Protein AF-A0A815VSM8-F1 (afdb_monomer_lite)

Sequence (210 aa):
MAEVSQPLGTLPLEFTNNQWNYIRSDSIALLGSHVNVTSMTITEKRKSLDGAQIYVRSPISSDGNESKFVKGILLNESSNTIKIQDESISDKDLFLNNAPTNHILYLEELPKTKFYVNFTYDALHDEILYVSYLRYDLNWITRYELNLYDDTSVLTAIAKIRNDGELAVSIGRAEIIGGDINLKIPISVRQTLSNHAEAPENLKSPRLAL

Foldseek 3Di:
DDKDKDWDDDAFDKDFPQRVVFFPPVFKDKDWPFKDFPDKDKDKDWDDQAQFKKWFQDPPPPDVPDRDTFIWGQHDPVFSKTFTPDVVVDPDTDIDTNGDPVRIGGPDDGTTMMMTMGTDIDDDPPIGMMIMTDGPQKDWDWDWDWDDDPPDIDIDIDIDIGGNGPDDDDDPDDDDPDDDDDPPDPPVVVVVVVVPPPDPDDDDDDDDDD

Secondary structure (DSSP, 8-state):
-EEEEEE--SSSEEEEHHHHHTB-GGG-EEE-SS-EEEEEEEEEE----TT-EEEEE-S--SSTTS--EEEEEEEETTTTEEEE--TTT-SS-EEE-S--GGGEEESSPPPPPEEEEEEEEE--TT---EEEEEESSEEEEEEEEEEE-SS-EEEEEEEEEEE-SSS----S--------------GGGHHHHHSS--------------

pLDDT: mean 78.74, std 17.85, range [29.59, 97.56]

Structure (mmCIF, N/CA/C/O backbone):
data_AF-A0A815VSM8-F1
#
_entry.id   AF-A0A815VSM8-F1
#
loop_
_atom_site.group_PDB
_atom_site.id
_atom_site.type_symbol
_atom_site.label_atom_id
_atom_site.label_alt_id
_atom_site.label_comp_id
_atom_site.label_asym_id
_atom_site.label_entity_id
_atom_site.label_seq_id
_atom_site.pdbx_PDB_ins_code
_atom_site.Cartn_x
_atom_site.Cartn_y
_atom_site.Cartn_z
_atom_site.occupancy
_atom_site.B_iso_or_equiv
_atom_site.auth_seq_id
_atom_site.auth_comp_id
_atom_site.auth_asym_id
_atom_site.auth_atom_id
_atom_site.pdbx_PDB_model_num
ATOM 1 N N . MET A 1 1 ? 7.274 11.787 -11.363 1.00 77.88 1 MET A N 1
ATOM 2 C CA . MET A 1 1 ? 6.923 10.388 -11.058 1.00 77.88 1 MET A CA 1
ATOM 3 C C . MET A 1 1 ? 7.898 9.495 -11.780 1.00 77.88 1 MET A C 1
ATOM 5 O O . MET A 1 1 ? 8.197 9.774 -12.936 1.00 77.88 1 MET A O 1
ATOM 9 N N . ALA A 1 2 ? 8.365 8.456 -11.108 1.00 82.81 2 ALA A N 1
ATOM 10 C CA . ALA A 1 2 ? 9.273 7.467 -11.666 1.00 82.81 2 ALA A CA 1
ATOM 11 C C . ALA A 1 2 ? 8.625 6.086 -11.605 1.00 82.81 2 ALA A C 1
ATOM 13 O O . ALA A 1 2 ? 7.929 5.780 -10.636 1.00 82.81 2 ALA A O 1
ATOM 14 N N . GLU A 1 3 ? 8.872 5.260 -12.615 1.00 86.50 3 GLU A N 1
ATOM 15 C CA . GLU A 1 3 ? 8.550 3.837 -12.559 1.00 86.50 3 GLU A CA 1
ATOM 16 C C . GLU A 1 3 ? 9.619 3.101 -11.755 1.00 86.50 3 GLU A C 1
ATOM 18 O O . GLU A 1 3 ? 10.818 3.289 -11.967 1.00 86.50 3 GLU A O 1
ATOM 23 N N . VAL A 1 4 ? 9.174 2.274 -10.815 1.00 87.38 4 VAL A N 1
ATOM 24 C CA . VAL A 1 4 ? 10.020 1.334 -10.089 1.00 87.38 4 VAL A CA 1
ATOM 25 C C . VAL A 1 4 ? 9.634 -0.058 -10.536 1.00 87.38 4 VAL A C 1
ATOM 27 O O . VAL A 1 4 ? 8.481 -0.439 -10.381 1.00 87.38 4 VAL A O 1
ATOM 30 N N . SER A 1 5 ? 10.609 -0.812 -11.039 1.00 90.38 5 SER A N 1
ATOM 31 C CA . SER A 1 5 ? 10.462 -2.225 -11.374 1.00 90.38 5 SER A CA 1
ATOM 32 C C . SER A 1 5 ? 11.463 -3.042 -10.568 1.00 90.38 5 SER A C 1
ATOM 34 O O . SER A 1 5 ? 12.655 -2.722 -10.529 1.00 90.38 5 SER A O 1
ATOM 36 N N . GLN A 1 6 ? 10.977 -4.074 -9.887 1.00 89.56 6 GLN A N 1
ATOM 37 C CA . GLN A 1 6 ? 11.789 -4.938 -9.033 1.00 89.56 6 GLN A CA 1
ATOM 38 C C . GLN A 1 6 ? 11.327 -6.394 -9.140 1.00 89.56 6 GLN A C 1
ATOM 40 O O . GLN A 1 6 ? 10.151 -6.624 -9.433 1.00 89.56 6 GLN A O 1
ATOM 45 N N . PRO A 1 7 ? 12.215 -7.380 -8.906 1.00 92.50 7 PRO A N 1
ATOM 46 C CA . PRO A 1 7 ? 11.824 -8.785 -8.889 1.00 92.50 7 PRO A CA 1
ATOM 47 C C . PRO A 1 7 ? 10.636 -9.020 -7.953 1.00 92.50 7 PRO A C 1
ATOM 49 O O . PRO A 1 7 ? 10.563 -8.427 -6.872 1.00 92.50 7 PRO A O 1
ATOM 52 N N . LEU A 1 8 ? 9.704 -9.874 -8.372 1.00 94.12 8 LEU A N 1
ATOM 53 C CA . LEU A 1 8 ? 8.541 -10.220 -7.570 1.00 94.12 8 LEU A CA 1
ATOM 54 C C . LEU A 1 8 ? 8.996 -10.917 -6.278 1.00 94.12 8 LEU A C 1
ATOM 56 O O . LEU A 1 8 ? 9.645 -11.961 -6.315 1.00 94.12 8 LEU A O 1
ATOM 60 N N . GLY A 1 9 ? 8.657 -10.323 -5.134 1.00 90.06 9 GLY A N 1
ATOM 61 C CA . GLY A 1 9 ? 8.854 -10.940 -3.823 1.00 90.06 9 GLY A CA 1
ATOM 62 C C . GLY A 1 9 ? 7.750 -11.940 -3.469 1.00 90.06 9 GLY A C 1
ATOM 63 O O . GLY A 1 9 ? 6.863 -12.237 -4.266 1.00 90.06 9 GLY A O 1
ATOM 64 N N . THR A 1 10 ? 7.767 -12.433 -2.232 1.00 93.81 10 THR A N 1
ATOM 65 C CA . THR A 1 10 ? 6.696 -13.295 -1.716 1.00 93.81 10 THR A CA 1
ATOM 66 C C . THR A 1 10 ? 5.365 -12.545 -1.683 1.00 93.81 10 THR A C 1
ATOM 68 O O . THR A 1 10 ? 5.289 -11.434 -1.158 1.00 93.81 10 THR A O 1
ATOM 71 N N . LEU A 1 11 ? 4.312 -13.170 -2.212 1.00 94.19 11 LEU A N 1
ATOM 72 C CA . LEU A 1 11 ? 2.959 -12.628 -2.170 1.00 94.19 11 LEU A CA 1
ATOM 73 C C . LEU A 1 11 ? 2.227 -12.980 -0.861 1.00 94.19 11 LEU A C 1
ATOM 75 O O . LEU A 1 11 ? 2.413 -14.079 -0.334 1.00 94.19 11 LEU A O 1
ATOM 79 N N . PRO A 1 12 ? 1.352 -12.089 -0.355 1.00 96.38 12 PRO A N 1
ATOM 80 C CA . PRO A 1 12 ? 1.080 -10.744 -0.871 1.00 96.38 12 PRO A CA 1
ATOM 81 C C . PRO A 1 12 ? 2.237 -9.768 -0.602 1.00 96.38 12 PRO A C 1
ATOM 83 O O . PRO A 1 12 ? 2.878 -9.835 0.446 1.00 96.38 12 PRO A O 1
ATOM 86 N N . LEU A 1 13 ? 2.460 -8.824 -1.520 1.00 95.19 13 LEU A N 1
ATOM 87 C CA . LEU A 1 13 ? 3.410 -7.731 -1.312 1.00 95.19 13 LEU A CA 1
ATOM 88 C C . LEU A 1 13 ? 2.905 -6.818 -0.198 1.00 95.19 13 LEU A C 1
ATOM 90 O O . LEU A 1 13 ? 1.743 -6.414 -0.217 1.00 95.19 13 LEU A O 1
ATOM 94 N N . GLU A 1 14 ? 3.780 -6.472 0.741 1.00 94.62 14 GLU A N 1
ATOM 95 C CA . GLU A 1 14 ? 3.457 -5.603 1.871 1.00 94.62 14 GLU A CA 1
ATOM 96 C C . GLU A 1 14 ? 4.024 -4.195 1.671 1.00 94.62 14 GLU A C 1
ATOM 98 O O . GLU A 1 14 ? 5.216 -4.016 1.416 1.00 94.62 14 GLU A O 1
ATOM 103 N N . PHE A 1 15 ? 3.170 -3.193 1.873 1.00 92.69 15 PHE A N 1
ATOM 104 C CA . PHE A 1 15 ? 3.534 -1.784 1.903 1.00 92.69 15 PHE A CA 1
ATOM 105 C C . PHE A 1 15 ? 3.061 -1.150 3.211 1.00 92.69 15 PHE A C 1
ATOM 107 O O . PHE A 1 15 ? 1.918 -1.312 3.640 1.00 92.69 15 PHE A O 1
ATOM 114 N N . THR A 1 16 ? 3.933 -0.385 3.856 1.00 92.06 16 THR A N 1
ATOM 115 C CA . THR A 1 16 ? 3.550 0.498 4.967 1.00 92.06 16 THR A CA 1
ATOM 116 C C . THR A 1 16 ? 2.705 1.666 4.453 1.00 92.06 16 THR A C 1
ATOM 118 O O . THR A 1 16 ? 2.797 2.029 3.281 1.00 92.06 16 THR A O 1
ATOM 121 N N . ASN A 1 17 ? 1.929 2.311 5.328 1.00 90.62 17 ASN A N 1
ATOM 122 C CA . ASN A 1 17 ? 1.161 3.510 4.970 1.00 90.62 17 ASN A CA 1
ATOM 123 C C . ASN A 1 17 ? 2.021 4.598 4.296 1.00 90.62 17 ASN A C 1
ATOM 125 O O . ASN A 1 17 ? 1.621 5.164 3.283 1.00 90.62 17 ASN A O 1
ATOM 129 N N . ASN A 1 18 ? 3.232 4.847 4.809 1.00 88.81 18 ASN A N 1
ATOM 130 C CA . ASN A 1 18 ? 4.132 5.854 4.237 1.00 88.81 18 ASN A CA 1
ATOM 131 C C . ASN A 1 18 ? 4.600 5.457 2.829 1.00 88.81 18 ASN A C 1
ATOM 133 O O . ASN A 1 18 ? 4.605 6.302 1.943 1.00 88.81 18 ASN A O 1
ATOM 137 N N . GLN A 1 19 ? 4.933 4.180 2.591 1.00 90.12 19 GLN A N 1
ATOM 138 C CA . GLN A 1 19 ? 5.253 3.692 1.238 1.00 90.12 19 GLN A CA 1
ATOM 139 C C . GLN A 1 19 ? 4.071 3.867 0.297 1.00 90.12 19 GLN A C 1
ATOM 141 O O . GLN A 1 19 ? 4.229 4.377 -0.808 1.00 90.12 19 GLN A O 1
ATOM 146 N N . TRP A 1 20 ? 2.896 3.440 0.751 1.00 93.06 20 TRP A N 1
ATOM 147 C CA . TRP A 1 20 ? 1.684 3.443 -0.047 1.00 93.06 20 TRP A CA 1
ATOM 148 C C . TRP A 1 20 ? 1.283 4.849 -0.493 1.00 93.06 20 TRP A C 1
ATOM 150 O O . TRP A 1 20 ? 0.931 5.038 -1.650 1.00 93.06 20 TRP A O 1
ATOM 160 N N . ASN A 1 21 ? 1.440 5.852 0.375 1.00 91.62 21 ASN A N 1
ATOM 161 C CA . ASN A 1 21 ? 1.155 7.255 0.054 1.00 91.62 21 ASN A CA 1
ATOM 162 C C . ASN A 1 21 ? 2.016 7.816 -1.088 1.00 91.62 21 ASN A C 1
ATOM 164 O O . ASN A 1 21 ? 1.635 8.801 -1.720 1.00 91.62 21 ASN A O 1
ATOM 168 N N . TYR A 1 22 ? 3.168 7.204 -1.363 1.00 92.06 22 TYR A N 1
ATOM 169 C CA . TYR A 1 22 ? 4.016 7.579 -2.490 1.00 92.06 22 TYR A CA 1
ATOM 170 C C . TYR A 1 22 ? 3.773 6.739 -3.740 1.00 92.06 22 TYR A C 1
ATOM 172 O O . TYR A 1 22 ? 4.335 7.067 -4.783 1.00 92.06 22 TYR A O 1
ATOM 180 N N . ILE A 1 23 ? 2.956 5.689 -3.668 1.00 92.62 23 ILE A N 1
ATOM 181 C CA . ILE A 1 23 ? 2.652 4.800 -4.786 1.00 92.62 23 ILE A CA 1
ATOM 182 C C . ILE A 1 23 ? 1.333 5.223 -5.421 1.00 92.62 23 ILE A C 1
ATOM 184 O O . ILE A 1 23 ? 0.321 5.440 -4.759 1.00 92.62 23 ILE A O 1
ATOM 188 N N . ARG A 1 24 ? 1.323 5.284 -6.748 1.00 93.50 24 ARG A N 1
ATOM 189 C CA . ARG A 1 24 ? 0.086 5.384 -7.512 1.00 93.50 24 ARG A CA 1
ATOM 190 C C . ARG A 1 24 ? -0.552 3.994 -7.614 1.00 93.50 24 ARG A C 1
ATOM 192 O O . ARG A 1 24 ? -0.077 3.156 -8.376 1.00 93.50 24 ARG A O 1
ATOM 199 N N . SER A 1 25 ? -1.599 3.727 -6.839 1.00 90.50 25 SER A N 1
ATOM 200 C CA . SER A 1 25 ? -2.168 2.377 -6.683 1.00 90.50 25 SER A CA 1
ATOM 201 C C . SER A 1 25 ? -2.685 1.742 -7.982 1.00 90.50 25 SER A C 1
ATOM 203 O O . SER A 1 25 ? -2.540 0.537 -8.163 1.00 90.50 25 SER A O 1
ATOM 205 N N . ASP A 1 26 ? -3.221 2.534 -8.914 1.00 91.06 26 ASP A N 1
ATOM 206 C CA . ASP A 1 26 ? -3.689 2.081 -10.236 1.00 91.06 26 ASP A CA 1
ATOM 207 C C . ASP A 1 26 ? -2.550 1.796 -11.229 1.00 91.06 26 ASP A C 1
ATOM 209 O O . ASP A 1 26 ? -2.799 1.289 -12.318 1.00 91.06 26 ASP A O 1
ATOM 213 N N . SER A 1 27 ? -1.301 2.104 -10.870 1.00 94.19 27 SER A N 1
ATOM 214 C CA . SER A 1 27 ? -0.127 1.827 -11.709 1.00 94.19 27 SER A CA 1
ATOM 215 C C . SER A 1 27 ? 0.569 0.505 -11.396 1.00 94.19 27 SER A C 1
ATOM 217 O O . SER A 1 27 ? 1.555 0.172 -12.049 1.00 94.19 27 SER A O 1
ATOM 219 N N . ILE A 1 28 ? 0.097 -0.227 -10.384 1.00 96.06 28 ILE A N 1
ATOM 220 C CA . ILE A 1 28 ? 0.724 -1.475 -9.964 1.00 96.06 28 ILE A CA 1
ATOM 221 C C . ILE A 1 28 ? 0.444 -2.563 -11.005 1.00 96.06 28 ILE A C 1
ATOM 223 O O . ILE A 1 28 ? -0.709 -2.859 -11.314 1.00 96.06 28 ILE A O 1
ATOM 227 N N . ALA A 1 29 ? 1.505 -3.175 -11.520 1.00 95.31 29 ALA A N 1
ATOM 228 C CA . ALA A 1 29 ? 1.441 -4.199 -12.550 1.00 95.31 29 ALA A CA 1
ATOM 229 C C . ALA A 1 29 ? 2.417 -5.343 -12.261 1.00 95.31 29 ALA A C 1
ATOM 231 O O . ALA A 1 29 ? 3.494 -5.140 -11.696 1.00 95.31 29 ALA A O 1
ATOM 232 N N . LEU A 1 30 ? 2.042 -6.548 -12.691 1.00 95.94 30 LEU A N 1
ATOM 233 C CA . LEU A 1 30 ? 2.929 -7.704 -12.725 1.00 95.94 30 LEU A CA 1
ATOM 234 C C . LEU A 1 30 ? 3.458 -7.873 -14.151 1.00 95.94 30 LEU A C 1
ATOM 236 O O . LEU A 1 30 ? 2.678 -7.926 -15.100 1.00 95.94 30 LEU A O 1
ATOM 240 N N . LEU A 1 31 ? 4.777 -7.927 -14.292 1.00 94.12 31 LEU A N 1
ATOM 241 C CA . LEU A 1 31 ? 5.482 -7.985 -15.564 1.00 94.12 31 LEU A CA 1
ATOM 242 C C . LEU A 1 31 ? 6.202 -9.328 -15.717 1.00 94.12 31 LEU A C 1
ATOM 244 O O . LEU A 1 31 ? 6.863 -9.807 -14.795 1.00 94.12 31 LEU A O 1
ATOM 248 N N . GLY A 1 32 ? 6.095 -9.891 -16.916 1.00 92.56 32 GLY A N 1
ATOM 249 C CA . GLY A 1 32 ? 6.715 -11.138 -17.348 1.00 92.56 32 GLY A CA 1
ATOM 250 C C . GLY A 1 32 ? 6.494 -11.322 -18.851 1.00 92.56 32 GLY A C 1
ATOM 251 O O . GLY A 1 32 ? 5.549 -10.782 -19.420 1.00 92.56 32 GLY A O 1
ATOM 252 N N . SER A 1 33 ? 7.384 -12.061 -19.498 1.00 90.75 33 SER A N 1
ATOM 253 C CA . SER A 1 33 ? 7.263 -12.500 -20.891 1.00 90.75 33 SER A CA 1
ATOM 254 C C . SER A 1 33 ? 6.040 -13.391 -21.180 1.00 90.75 33 SER A C 1
ATOM 256 O O . SER A 1 33 ? 5.493 -13.316 -22.276 1.00 90.75 33 SER A O 1
ATOM 258 N N . HIS A 1 34 ? 5.605 -14.213 -20.221 1.00 92.31 34 HIS A N 1
ATOM 259 C CA . HIS A 1 34 ? 4.542 -15.215 -20.343 1.00 92.31 34 HIS A CA 1
ATOM 260 C C . HIS A 1 34 ? 3.621 -15.218 -19.114 1.00 92.31 34 HIS A C 1
ATOM 262 O O . HIS A 1 34 ? 3.069 -16.254 -18.738 1.00 92.31 34 HIS A O 1
ATOM 268 N N . VAL A 1 35 ? 3.433 -14.047 -18.501 1.00 93.75 35 VAL A N 1
ATOM 269 C CA . VAL A 1 35 ? 2.526 -13.887 -17.368 1.00 93.75 35 VAL A CA 1
ATOM 270 C C . VAL A 1 35 ? 1.124 -13.525 -17.846 1.00 93.75 35 VAL A C 1
ATOM 272 O O . VAL A 1 35 ? 0.933 -12.590 -18.624 1.00 93.75 35 VAL A O 1
ATOM 275 N N . ASN A 1 36 ? 0.126 -14.246 -17.349 1.00 95.00 36 ASN A N 1
ATOM 276 C CA . ASN A 1 36 ? -1.277 -13.901 -17.515 1.00 95.00 36 ASN A CA 1
ATOM 277 C C . ASN A 1 36 ? -1.886 -13.593 -16.148 1.00 95.00 36 ASN A C 1
ATOM 279 O O . ASN A 1 36 ? -2.054 -14.489 -15.325 1.00 95.00 36 ASN A O 1
ATOM 283 N N . VAL A 1 37 ? -2.215 -12.327 -15.898 1.00 94.31 37 VAL A N 1
ATOM 284 C CA . VAL A 1 37 ? -2.821 -11.894 -14.633 1.00 94.31 37 VAL A CA 1
ATOM 285 C C . VAL A 1 37 ? -4.336 -11.999 -14.742 1.00 94.31 37 VAL A C 1
ATOM 287 O O . VAL A 1 37 ? -4.958 -11.283 -15.522 1.00 94.31 37 VAL A O 1
ATOM 290 N N . THR A 1 38 ? -4.946 -12.854 -13.925 1.00 95.94 38 THR A N 1
ATOM 291 C CA . THR A 1 38 ? -6.406 -12.999 -13.879 1.00 95.94 38 THR A CA 1
ATOM 292 C C . THR A 1 38 ? -7.047 -11.971 -12.955 1.00 95.94 38 THR A C 1
ATOM 294 O O . THR A 1 38 ? -8.147 -11.493 -13.224 1.00 95.94 38 THR A O 1
ATOM 297 N N . SER A 1 39 ? -6.378 -11.621 -11.854 1.00 96.00 39 SER A N 1
ATOM 298 C CA . SER A 1 39 ? -6.860 -10.597 -10.927 1.00 96.00 39 SER A CA 1
ATOM 299 C C . SER A 1 39 ? -5.745 -10.005 -10.078 1.00 96.00 39 SER A C 1
ATOM 301 O O . SER A 1 39 ? -4.789 -10.690 -9.721 1.00 96.00 39 SER A O 1
ATOM 303 N N . MET A 1 40 ? -5.928 -8.749 -9.678 1.00 96.06 40 ME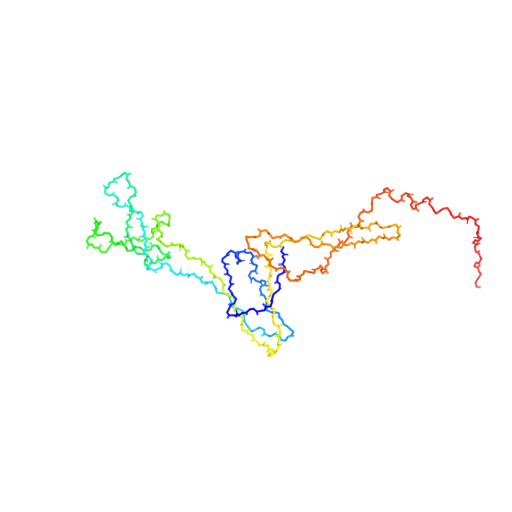T A N 1
ATOM 304 C CA . MET A 1 40 ? -5.137 -8.085 -8.647 1.00 96.06 40 MET A CA 1
ATOM 305 C C . MET A 1 40 ? -6.068 -7.665 -7.512 1.00 96.06 40 MET A C 1
ATOM 307 O O . MET A 1 40 ? -7.133 -7.097 -7.760 1.00 96.06 40 MET A O 1
ATOM 311 N N . THR A 1 41 ? -5.666 -7.919 -6.271 1.00 96.88 41 THR A N 1
ATOM 312 C CA . THR A 1 41 ? -6.378 -7.437 -5.087 1.00 96.88 41 THR A CA 1
ATOM 313 C C . THR A 1 41 ? -5.472 -6.550 -4.253 1.00 96.88 41 THR A C 1
ATOM 315 O O . THR A 1 41 ? -4.316 -6.874 -3.993 1.00 96.88 41 THR A O 1
ATOM 318 N N . ILE A 1 42 ? -6.018 -5.416 -3.821 1.00 96.12 42 ILE A N 1
ATOM 319 C CA . ILE A 1 42 ? -5.375 -4.507 -2.879 1.00 96.12 42 ILE A CA 1
ATOM 320 C C . ILE A 1 42 ? -6.212 -4.544 -1.607 1.00 96.12 42 ILE A C 1
ATOM 322 O O . ILE A 1 42 ? -7.404 -4.250 -1.635 1.00 96.12 42 ILE A O 1
ATOM 326 N N . THR A 1 43 ? -5.603 -4.946 -0.497 1.00 95.62 43 THR A N 1
ATOM 327 C CA . THR A 1 43 ? -6.261 -5.015 0.808 1.00 95.62 43 THR A CA 1
ATOM 328 C C . THR A 1 43 ? -5.559 -4.093 1.785 1.00 95.62 43 THR A C 1
ATOM 330 O O . THR A 1 43 ? -4.391 -4.293 2.116 1.00 95.62 43 THR A O 1
ATOM 333 N N . GLU A 1 44 ? -6.288 -3.109 2.289 1.00 93.94 44 GLU A N 1
ATOM 334 C CA . GLU A 1 44 ? -5.876 -2.350 3.461 1.00 93.94 44 GLU A CA 1
ATOM 335 C C . GLU A 1 44 ? -6.123 -3.196 4.717 1.00 93.94 44 GLU A C 1
ATOM 337 O O . GLU A 1 44 ? -7.218 -3.724 4.921 1.00 93.94 44 GLU A O 1
ATOM 342 N N . LYS A 1 45 ? -5.106 -3.347 5.566 1.00 91.88 45 LYS A N 1
ATOM 343 C CA . LYS A 1 45 ? -5.251 -3.943 6.895 1.00 91.88 45 LYS A CA 1
ATOM 344 C C . LYS A 1 45 ? -4.746 -2.977 7.952 1.00 91.88 45 LYS A C 1
ATOM 346 O O . LYS A 1 45 ? -3.606 -2.512 7.912 1.00 91.88 45 LYS A O 1
ATOM 351 N N . ARG A 1 46 ? -5.581 -2.768 8.963 1.00 88.75 46 ARG A N 1
ATOM 352 C CA . ARG A 1 46 ? -5.234 -2.086 10.206 1.00 88.75 46 ARG A CA 1
ATOM 353 C C . ARG A 1 46 ? -5.661 -2.973 11.370 1.00 88.75 46 ARG A C 1
ATOM 355 O O . ARG A 1 46 ? -6.733 -3.572 11.320 1.00 88.75 46 ARG A O 1
ATOM 362 N N . LYS A 1 47 ? -4.822 -3.093 12.403 1.00 85.44 47 LYS A N 1
ATOM 363 C CA . LYS A 1 47 ? -5.220 -3.766 13.651 1.00 85.44 47 LYS A CA 1
ATOM 364 C C . LYS A 1 47 ? -6.403 -2.981 14.230 1.00 85.44 47 LYS A C 1
ATOM 366 O O . LYS A 1 47 ? -6.304 -1.761 14.350 1.00 85.44 47 LYS A O 1
ATOM 371 N N . SER A 1 48 ? -7.504 -3.667 14.535 1.00 86.56 48 SER A N 1
ATOM 372 C CA . SER A 1 48 ? -8.637 -3.035 15.217 1.00 86.56 48 SER A CA 1
ATOM 373 C C . SER A 1 48 ? -8.208 -2.585 16.613 1.00 86.56 48 SER A C 1
ATOM 375 O O . SER A 1 48 ? -7.409 -3.262 17.270 1.00 86.56 48 SER A O 1
ATOM 377 N N . LEU A 1 49 ? -8.728 -1.438 17.041 1.00 89.31 49 LEU A N 1
ATOM 378 C CA . LEU A 1 49 ? -8.603 -0.950 18.411 1.00 89.31 49 LEU A CA 1
ATOM 379 C C . LEU A 1 49 ? -9.787 -1.386 19.288 1.00 89.31 49 LEU A C 1
ATOM 381 O O . LEU A 1 49 ? -9.827 -1.048 20.469 1.00 89.31 49 LEU A O 1
ATOM 385 N N . ASP A 1 50 ? -10.729 -2.163 18.752 1.00 91.19 50 ASP A N 1
ATOM 386 C CA . ASP A 1 50 ? -11.798 -2.760 19.548 1.00 91.19 50 ASP A CA 1
ATOM 387 C C . ASP A 1 50 ? -11.205 -3.687 20.620 1.00 91.19 50 ASP A C 1
ATOM 389 O O . ASP A 1 50 ? -10.325 -4.513 20.367 1.00 91.19 50 ASP A O 1
ATOM 393 N N . GLY A 1 51 ? -11.683 -3.531 21.850 1.00 90.00 51 GLY A N 1
ATOM 394 C CA . GLY A 1 51 ? -11.153 -4.172 23.048 1.00 90.00 51 GLY A CA 1
ATOM 395 C C . GLY A 1 51 ? -9.931 -3.477 23.660 1.00 90.00 51 GLY A C 1
ATOM 396 O O . GLY A 1 51 ? -9.489 -3.898 24.730 1.00 90.00 51 GLY A O 1
ATOM 397 N N . ALA A 1 52 ? -9.385 -2.421 23.043 1.00 91.19 52 ALA A N 1
ATOM 398 C CA . ALA A 1 52 ? -8.219 -1.725 23.579 1.00 91.19 52 ALA A CA 1
ATOM 399 C C . ALA A 1 52 ? -8.542 -1.006 24.896 1.00 91.19 52 ALA A C 1
ATOM 401 O O . ALA A 1 52 ? -9.587 -0.363 25.043 1.00 91.19 52 ALA A O 1
ATOM 402 N N . GLN A 1 53 ? -7.605 -1.076 25.845 1.00 92.50 53 GLN A N 1
ATOM 403 C CA . GLN A 1 53 ? -7.654 -0.253 27.049 1.00 92.50 53 GLN A CA 1
ATOM 404 C C . GLN A 1 53 ? -7.237 1.179 26.708 1.00 92.50 53 GLN A C 1
ATOM 406 O O . GLN A 1 53 ? -6.199 1.414 26.085 1.00 92.50 53 GLN A O 1
ATOM 411 N N . ILE A 1 54 ? -8.051 2.133 27.141 1.00 91.88 54 ILE A N 1
ATOM 412 C CA . ILE A 1 54 ? -7.880 3.558 26.872 1.00 91.88 54 ILE A CA 1
ATOM 413 C C . ILE A 1 54 ? -8.131 4.372 28.140 1.00 91.88 54 ILE A C 1
ATOM 415 O O . ILE A 1 54 ? -8.790 3.918 29.079 1.00 91.88 54 ILE A O 1
ATOM 419 N N . TYR A 1 55 ? -7.639 5.603 28.145 1.00 90.88 55 TYR A N 1
ATOM 420 C CA . TYR A 1 55 ? -8.100 6.643 29.051 1.00 90.88 55 TYR A CA 1
ATOM 421 C C . TYR A 1 55 ? -8.997 7.603 28.280 1.00 90.88 55 TYR A C 1
ATOM 423 O O . TYR A 1 55 ? -8.639 8.049 27.196 1.00 90.88 55 TYR A O 1
ATOM 431 N N . VAL A 1 56 ? -10.154 7.948 28.830 1.00 88.88 56 VAL A N 1
ATOM 432 C CA . VAL A 1 56 ? -11.049 8.940 28.231 1.00 88.88 56 VAL A CA 1
ATOM 433 C C . VAL A 1 56 ? -11.208 10.121 29.171 1.00 88.88 56 VAL A C 1
ATOM 435 O O . VAL A 1 56 ? -11.295 9.953 30.387 1.00 88.88 56 VAL A O 1
ATOM 438 N N . ARG A 1 57 ? -11.209 11.337 28.624 1.00 85.50 57 ARG A N 1
ATOM 439 C CA . ARG A 1 57 ? -11.485 12.544 29.404 1.00 85.50 57 ARG A CA 1
ATOM 440 C C . ARG A 1 57 ? -12.897 12.438 29.969 1.00 85.50 57 ARG A C 1
ATOM 442 O O . ARG A 1 57 ? -13.855 12.335 29.204 1.00 85.50 57 ARG A O 1
ATOM 449 N N . SER A 1 58 ? -13.024 12.467 31.290 1.00 72.75 58 SER A N 1
ATOM 450 C CA . SER A 1 58 ? -14.319 12.393 31.953 1.00 72.75 58 SER A CA 1
ATOM 451 C C . SER A 1 58 ? -15.135 13.647 31.631 1.00 72.75 58 SER A C 1
ATOM 453 O O . SER A 1 58 ? -14.697 14.752 31.964 1.00 72.75 58 SER A O 1
ATOM 455 N N . PRO A 1 59 ? -16.330 13.517 31.024 1.00 60.28 59 PRO A N 1
ATOM 456 C CA . PRO A 1 59 ? -17.276 14.626 30.964 1.00 60.28 59 PRO A CA 1
ATOM 457 C C . PRO A 1 59 ? -17.942 14.882 32.328 1.00 60.28 59 PRO A C 1
ATOM 459 O O . PRO A 1 59 ? -18.627 15.885 32.491 1.00 60.28 59 PRO A O 1
ATOM 462 N N . ILE A 1 60 ? -17.742 13.987 33.303 1.00 55.94 60 ILE A N 1
ATOM 463 C CA . ILE A 1 60 ? -18.421 13.938 34.603 1.00 55.94 60 ILE A CA 1
ATOM 464 C C . ILE A 1 60 ? -17.410 14.204 35.727 1.00 55.94 60 ILE A C 1
ATOM 466 O O . ILE A 1 60 ? -17.397 13.520 36.748 1.00 55.94 60 ILE A O 1
ATOM 470 N N . SER A 1 61 ? -16.498 15.163 35.535 1.00 50.69 61 SER A N 1
ATOM 471 C CA . SER A 1 61 ? -15.668 15.603 36.656 1.00 50.69 61 SER A CA 1
ATOM 472 C C . SER A 1 61 ? -16.580 16.230 37.708 1.00 50.69 61 SER A C 1
ATOM 474 O O . SER A 1 61 ? -17.145 17.299 37.482 1.00 50.69 61 SER A O 1
ATOM 476 N N . SER A 1 62 ? -16.727 15.568 38.855 1.00 49.94 62 SER A N 1
ATOM 477 C CA . SER A 1 62 ? -17.390 16.137 40.032 1.00 49.94 62 SER A CA 1
ATOM 478 C C . SER A 1 62 ? -16.667 17.389 40.545 1.00 49.94 62 SER A C 1
ATOM 480 O O . SER A 1 62 ? -17.286 18.238 41.179 1.00 49.94 62 SER A O 1
ATOM 482 N N . ASP A 1 63 ? -15.380 17.535 40.210 1.00 52.69 63 ASP A N 1
ATOM 483 C CA . ASP A 1 63 ? -14.540 18.671 40.574 1.00 52.69 63 ASP A CA 1
ATOM 484 C C . ASP A 1 63 ? -14.303 19.530 39.327 1.00 52.69 63 ASP A C 1
ATOM 486 O O . ASP A 1 63 ? -13.460 19.221 38.482 1.00 52.69 63 ASP A O 1
ATOM 490 N N . GLY A 1 64 ? -15.077 20.603 39.173 1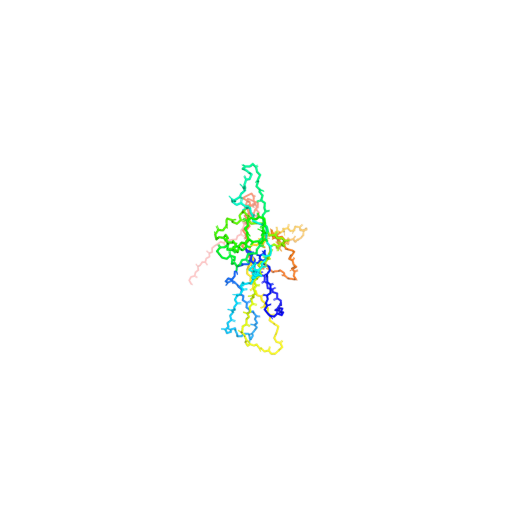.00 50.53 64 GLY A N 1
ATOM 491 C CA . GLY A 1 64 ? -15.154 21.433 37.961 1.00 50.53 64 GLY A CA 1
ATOM 492 C C . GLY A 1 64 ? -13.874 22.147 37.488 1.00 50.53 64 GLY A C 1
ATOM 493 O O . GLY A 1 64 ? -13.981 23.015 36.629 1.00 50.53 64 GLY A O 1
ATOM 494 N N . ASN A 1 65 ? -12.685 21.808 38.001 1.00 53.25 65 ASN A N 1
ATOM 495 C CA . ASN A 1 65 ? -11.426 22.499 37.699 1.00 53.25 65 ASN A CA 1
ATOM 496 C C . ASN A 1 65 ? -10.320 21.631 37.073 1.00 53.25 65 ASN A C 1
ATOM 498 O O . ASN A 1 65 ? -9.359 22.196 36.557 1.00 53.25 65 ASN A O 1
ATOM 502 N N . GLU A 1 66 ? -10.437 20.299 37.036 1.00 57.78 66 GLU A N 1
ATOM 503 C CA . GLU A 1 66 ? -9.409 19.445 36.422 1.00 57.78 66 GLU A CA 1
ATOM 504 C C . GLU A 1 66 ? -10.004 18.436 35.444 1.00 57.78 66 GLU A C 1
ATOM 506 O O . GLU A 1 66 ? -11.009 17.774 35.700 1.00 57.78 66 GLU A O 1
ATOM 511 N N . SER A 1 67 ? -9.360 18.310 34.285 1.00 65.94 67 SER A N 1
ATOM 512 C CA . SER A 1 67 ? -9.714 17.289 33.302 1.00 65.94 67 SER A CA 1
ATOM 513 C C . SER A 1 67 ? -9.226 15.935 33.802 1.00 65.94 67 SER A C 1
ATOM 515 O O . SER A 1 67 ? -8.091 15.552 33.533 1.00 65.94 67 SER A O 1
ATOM 517 N N . LYS A 1 68 ? -10.068 15.221 34.551 1.00 79.00 68 LYS A N 1
ATOM 518 C CA . LYS A 1 68 ? -9.769 13.856 34.990 1.00 79.00 68 LYS A CA 1
ATOM 519 C C . LYS A 1 68 ? -9.918 12.885 33.819 1.00 79.00 68 LYS A C 1
ATOM 521 O O . LYS A 1 68 ? -10.888 12.954 33.061 1.00 79.00 68 LYS A O 1
ATOM 526 N N . PHE A 1 69 ? -8.952 11.987 33.672 1.00 84.75 69 PHE A N 1
ATOM 527 C CA . PHE A 1 69 ? -9.002 10.883 32.720 1.00 84.75 69 PHE A CA 1
ATOM 528 C C . PHE A 1 69 ? -9.395 9.607 33.447 1.00 84.75 69 PHE A C 1
ATOM 530 O O . PHE A 1 69 ? -8.893 9.335 34.534 1.00 84.75 69 PHE A O 1
ATOM 537 N N . VAL A 1 70 ? -10.290 8.836 32.842 1.00 88.38 70 VAL A N 1
ATOM 538 C CA . VAL A 1 70 ? -10.883 7.648 33.460 1.00 88.38 70 VAL A CA 1
ATOM 539 C C . VAL A 1 70 ? -10.623 6.444 32.575 1.00 88.38 70 VAL A C 1
ATOM 541 O O . VAL A 1 70 ? -10.595 6.562 31.345 1.00 88.38 70 VAL A O 1
ATOM 544 N N . LYS A 1 71 ? -10.362 5.292 33.191 1.00 90.06 71 LYS A N 1
ATOM 545 C CA . LYS A 1 71 ? -10.013 4.079 32.449 1.00 90.06 71 LYS A CA 1
ATOM 546 C C . LYS A 1 71 ? -11.255 3.501 31.773 1.00 90.06 71 LYS A C 1
ATOM 548 O O . LYS A 1 71 ? -12.325 3.424 32.377 1.00 90.06 71 LYS A O 1
ATOM 553 N N . GLY A 1 72 ? -11.103 3.055 30.533 1.00 90.88 72 GLY A N 1
ATOM 554 C CA . GLY A 1 72 ? -12.161 2.391 29.789 1.00 90.88 72 GLY A CA 1
ATOM 555 C C . GLY A 1 72 ? -11.640 1.375 28.781 1.00 90.88 72 GLY A C 1
ATOM 556 O O . GLY A 1 72 ? -10.436 1.246 28.556 1.00 90.88 72 GLY A O 1
ATOM 557 N N . ILE A 1 73 ? -12.579 0.657 28.171 1.00 92.75 73 ILE A N 1
ATOM 558 C CA . ILE A 1 73 ? -12.347 -0.230 27.031 1.00 92.75 73 ILE A CA 1
ATOM 559 C C . ILE A 1 73 ? -13.092 0.341 25.830 1.00 92.75 73 ILE A C 1
ATOM 561 O O . ILE A 1 73 ? -14.298 0.589 25.916 1.00 92.75 73 ILE A O 1
ATOM 565 N N . LEU A 1 74 ? -12.391 0.523 24.713 1.00 93.12 74 LEU A N 1
ATOM 566 C CA . LEU A 1 74 ? -13.017 0.859 23.439 1.00 93.12 74 LEU A CA 1
ATOM 567 C C . LEU A 1 74 ? -13.767 -0.374 22.925 1.00 93.12 74 LEU A C 1
ATOM 569 O O . LEU A 1 74 ? -13.157 -1.395 22.646 1.00 93.12 74 LEU A O 1
ATOM 573 N N . LEU A 1 75 ? -15.090 -0.315 22.841 1.00 93.56 75 LEU A N 1
ATOM 574 C CA . LEU A 1 75 ? -15.915 -1.421 22.347 1.00 93.56 75 LEU A CA 1
ATOM 575 C C . LEU A 1 75 ? -16.128 -1.362 20.838 1.00 93.56 75 LEU A C 1
ATOM 577 O O . LEU A 1 75 ? -16.320 -2.400 20.212 1.00 93.56 75 LEU A O 1
ATOM 581 N N . ASN A 1 76 ? -16.158 -0.151 20.285 1.00 91.69 76 ASN A N 1
ATOM 582 C CA . ASN A 1 76 ? -16.322 0.074 18.860 1.00 91.69 76 ASN A CA 1
ATOM 583 C C . ASN A 1 76 ? -15.590 1.355 18.463 1.00 91.69 76 ASN A C 1
ATOM 585 O O . ASN A 1 76 ? -15.971 2.451 18.883 1.00 91.69 76 ASN A O 1
ATOM 589 N N . GLU A 1 77 ? -14.556 1.207 17.645 1.00 88.88 77 GLU A N 1
ATOM 590 C CA . GLU A 1 77 ? -13.755 2.308 17.125 1.00 88.88 77 GLU A CA 1
ATOM 591 C C . GLU A 1 77 ? -14.540 3.223 16.170 1.00 88.88 77 GLU A C 1
ATOM 593 O O . GLU A 1 77 ? -14.377 4.439 16.207 1.00 88.88 77 GLU A O 1
ATOM 598 N N . SER A 1 78 ? -15.438 2.681 15.342 1.00 89.44 78 SER A N 1
ATOM 599 C CA . SER A 1 78 ? -16.175 3.479 14.344 1.00 89.44 78 SER A CA 1
ATOM 600 C C . SER A 1 78 ? -17.146 4.485 14.969 1.00 89.44 78 SER A C 1
ATOM 602 O O . SER A 1 78 ? -17.350 5.572 14.430 1.00 89.44 78 SER A O 1
ATOM 604 N N . SER A 1 79 ? -17.720 4.138 16.121 1.00 91.12 79 SER A N 1
ATOM 605 C CA . SER A 1 79 ? -18.644 4.985 16.879 1.00 91.12 79 SER A CA 1
ATOM 606 C C . SER A 1 79 ? -18.017 5.582 18.138 1.00 91.12 79 SER A C 1
ATOM 608 O O . SER A 1 79 ? -18.722 6.217 18.922 1.00 91.12 79 SER A O 1
ATOM 610 N N . ASN A 1 80 ? -16.719 5.353 18.379 1.00 90.25 80 ASN A N 1
ATOM 611 C CA . ASN A 1 80 ? -16.043 5.682 19.636 1.00 90.25 80 ASN A CA 1
ATOM 612 C C . ASN A 1 80 ? -16.887 5.303 20.871 1.00 90.25 80 ASN A C 1
ATOM 614 O O . ASN A 1 80 ? -17.108 6.124 21.769 1.00 90.25 80 ASN A O 1
ATOM 618 N N . THR A 1 81 ? -17.416 4.075 20.888 1.00 92.69 81 THR A N 1
ATOM 619 C CA . THR A 1 81 ? -18.192 3.553 22.019 1.00 92.69 81 THR A CA 1
ATOM 620 C C . THR A 1 81 ? -17.247 2.971 23.055 1.00 92.69 81 THR A C 1
ATOM 622 O O . THR A 1 81 ? -16.465 2.075 22.751 1.00 92.69 81 THR A O 1
ATOM 625 N N . ILE A 1 82 ? -17.330 3.457 24.289 1.00 92.19 82 ILE A N 1
ATOM 626 C CA . ILE A 1 82 ? -16.383 3.161 25.363 1.00 92.19 82 ILE A CA 1
ATOM 627 C C . ILE A 1 82 ? -17.149 2.660 26.579 1.00 92.19 82 ILE A C 1
ATOM 629 O O . ILE A 1 82 ? -18.076 3.324 27.040 1.00 92.19 82 ILE A O 1
ATOM 633 N N . LYS A 1 83 ? -16.727 1.527 27.139 1.00 91.88 83 LYS A N 1
ATOM 634 C CA . LYS A 1 83 ? -17.163 1.073 28.462 1.00 91.88 83 LYS A CA 1
ATOM 635 C C . LYS A 1 83 ? -16.211 1.624 29.516 1.00 91.88 83 LYS A C 1
ATOM 637 O O . LYS A 1 83 ? -15.026 1.295 29.499 1.00 91.88 83 LYS A O 1
ATOM 642 N N . ILE A 1 84 ? -16.720 2.450 30.423 1.00 89.88 84 ILE A N 1
ATOM 643 C CA . ILE A 1 84 ? -15.953 2.955 31.564 1.00 89.88 84 ILE A CA 1
ATOM 644 C C . ILE A 1 84 ? -15.744 1.814 32.564 1.00 89.88 84 ILE A C 1
ATOM 646 O O . ILE A 1 84 ? -16.670 1.057 32.843 1.00 89.88 84 ILE A O 1
ATOM 650 N N . GLN A 1 85 ? -14.518 1.675 33.068 1.00 86.94 85 GLN A N 1
ATOM 651 C CA . GLN A 1 85 ? -14.136 0.658 34.058 1.00 86.94 85 GLN A CA 1
ATOM 652 C C . GLN A 1 85 ? -13.837 1.252 35.439 1.00 86.94 85 GLN A C 1
ATOM 654 O O . GLN A 1 85 ? -13.354 0.552 36.322 1.00 86.94 85 GLN A O 1
ATOM 659 N N . ASP A 1 86 ? -14.056 2.551 35.609 1.00 77.62 86 ASP A N 1
ATOM 660 C CA . ASP A 1 86 ? -13.781 3.245 36.857 1.00 77.62 86 ASP A CA 1
ATOM 661 C C . ASP A 1 86 ? -14.976 3.126 37.814 1.00 77.62 86 ASP A C 1
ATOM 663 O O . ASP A 1 86 ? -15.980 3.831 37.675 1.00 77.62 86 ASP A O 1
ATOM 667 N N . GLU A 1 87 ? -14.851 2.217 38.783 1.00 73.50 87 GLU A N 1
ATOM 668 C CA . GLU A 1 87 ? -15.857 1.961 39.822 1.00 73.50 87 GLU A CA 1
ATOM 669 C C . GLU A 1 87 ? -16.134 3.201 40.686 1.00 73.50 87 GLU A C 1
ATOM 671 O O . GLU A 1 87 ? -17.221 3.332 41.237 1.00 73.50 87 GLU A O 1
ATOM 676 N N . SER A 1 88 ? -15.206 4.168 40.760 1.00 70.12 88 SER A N 1
ATOM 677 C CA . SER A 1 88 ? -15.426 5.405 41.525 1.00 70.12 88 SER A CA 1
ATOM 678 C C . SER A 1 88 ? -16.481 6.333 40.910 1.00 70.12 88 SER A C 1
ATOM 680 O O . SER A 1 88 ? -16.950 7.259 41.572 1.00 70.12 88 SER A O 1
ATOM 682 N N . ILE A 1 89 ? -16.863 6.099 39.651 1.00 70.31 89 ILE A N 1
ATOM 683 C CA . ILE A 1 89 ? -17.809 6.935 38.900 1.00 70.31 89 ILE A CA 1
ATOM 684 C C . ILE A 1 89 ? -19.206 6.318 38.900 1.00 70.31 89 ILE A C 1
ATOM 686 O O . ILE A 1 89 ? -20.205 7.039 38.937 1.00 70.31 89 ILE A O 1
ATOM 690 N N . SER A 1 90 ? -19.297 4.991 38.816 1.00 66.50 90 SER A N 1
ATOM 691 C CA . SER A 1 90 ? -20.573 4.286 38.836 1.00 66.50 90 SER A CA 1
ATOM 692 C C . SER A 1 90 ? -20.399 2.820 39.210 1.00 66.50 90 SER A C 1
ATOM 694 O O . SER A 1 90 ? -19.591 2.118 38.610 1.00 66.50 90 SER A O 1
ATOM 696 N N . ASP A 1 91 ? -21.270 2.332 40.093 1.00 66.75 91 ASP A N 1
ATOM 697 C CA . ASP A 1 91 ? -21.408 0.903 40.414 1.00 66.75 91 ASP A CA 1
ATOM 698 C C . ASP A 1 91 ? -22.078 0.094 39.278 1.00 66.75 91 ASP A C 1
ATOM 700 O O . ASP A 1 91 ? -22.381 -1.091 39.430 1.00 66.75 91 ASP A O 1
ATOM 704 N N . LYS A 1 92 ? -22.392 0.736 38.144 1.00 73.81 92 LYS A N 1
ATOM 705 C CA . LYS A 1 92 ? -23.043 0.133 36.975 1.00 73.81 92 LYS A CA 1
ATOM 706 C C . LYS A 1 92 ? -22.192 0.322 35.728 1.00 73.81 92 LYS A C 1
ATOM 708 O O . LYS A 1 92 ? -21.458 1.297 35.602 1.00 73.81 92 LYS A O 1
ATOM 713 N N . ASP A 1 93 ? -22.386 -0.576 34.765 1.00 80.56 93 ASP A N 1
ATOM 714 C CA . ASP A 1 93 ? -21.802 -0.461 33.432 1.00 80.56 93 ASP A CA 1
ATOM 715 C C . ASP A 1 93 ? -22.190 0.883 32.785 1.00 80.56 93 ASP A C 1
ATOM 717 O O . ASP A 1 93 ? -23.327 1.084 32.351 1.00 80.56 93 ASP A O 1
ATOM 721 N N . LEU A 1 94 ? -21.229 1.807 32.730 1.00 86.50 94 LEU A N 1
ATOM 722 C CA . LEU A 1 94 ? -21.374 3.119 32.110 1.00 86.50 94 LEU A CA 1
ATOM 723 C C . LEU A 1 94 ? -20.748 3.102 30.714 1.00 86.50 94 LEU A C 1
ATOM 725 O O . LEU A 1 94 ? -19.591 2.713 30.535 1.00 86.50 94 LEU A O 1
ATOM 729 N N . PHE A 1 95 ? -21.508 3.578 29.730 1.00 87.38 95 PHE A N 1
ATOM 730 C CA . PHE A 1 95 ? -21.078 3.647 28.339 1.00 87.38 95 PHE A CA 1
ATOM 731 C C . PHE A 1 95 ? -21.038 5.096 27.864 1.00 87.38 95 PHE A C 1
ATOM 733 O O . PHE A 1 95 ? -22.016 5.831 28.003 1.00 87.38 95 PHE A O 1
ATOM 740 N N . LEU A 1 96 ? -19.921 5.493 27.260 1.00 86.19 96 LEU A N 1
ATOM 741 C CA . LEU A 1 96 ? -19.824 6.718 26.476 1.00 86.19 96 LEU A CA 1
ATOM 742 C C . LEU A 1 96 ? -19.964 6.350 25.004 1.00 86.19 96 LEU A C 1
ATOM 744 O O . LEU A 1 96 ? -19.228 5.505 24.508 1.00 86.19 96 LEU A O 1
ATOM 748 N N . ASN A 1 97 ? -20.895 6.989 24.305 1.00 86.94 97 ASN A N 1
ATOM 749 C CA . ASN A 1 97 ? -21.067 6.827 22.864 1.00 86.94 97 ASN A CA 1
ATOM 750 C C . ASN A 1 97 ? -20.602 8.095 22.156 1.00 86.94 97 ASN A C 1
ATOM 752 O O . ASN A 1 97 ? -20.870 9.193 22.646 1.00 86.94 97 ASN A O 1
ATOM 756 N N . ASN A 1 98 ? -19.955 7.948 20.998 1.00 86.31 98 ASN A N 1
ATOM 757 C CA . ASN A 1 98 ? -19.465 9.061 20.185 1.00 86.31 98 ASN A CA 1
ATOM 758 C C . ASN A 1 98 ? -18.507 9.991 20.949 1.00 86.31 98 ASN A C 1
ATOM 760 O O . ASN A 1 98 ? -18.582 11.215 20.819 1.00 86.31 98 ASN A O 1
ATOM 764 N N . ALA A 1 99 ? -17.611 9.426 21.766 1.00 84.38 99 ALA A N 1
ATOM 765 C CA . ALA A 1 99 ? -16.599 10.229 22.443 1.00 84.38 99 ALA A CA 1
ATOM 766 C C . ALA A 1 99 ? -15.700 10.934 21.403 1.00 84.38 99 ALA A C 1
ATOM 768 O O . ALA A 1 99 ? -15.259 10.289 20.446 1.00 84.38 99 ALA A O 1
ATOM 769 N N . PRO A 1 100 ? -15.403 12.239 21.554 1.00 84.69 100 PRO A N 1
ATOM 770 C CA . PRO A 1 100 ? -14.478 12.924 20.659 1.00 84.69 100 PRO A CA 1
ATOM 771 C C . PRO A 1 100 ? -13.101 12.251 20.663 1.00 84.69 100 PRO A C 1
ATOM 773 O O . PRO A 1 100 ? -12.564 11.954 21.727 1.00 84.69 100 PRO A O 1
ATOM 776 N N . THR A 1 101 ? -12.493 12.041 19.493 1.00 84.81 101 THR A N 1
ATOM 777 C CA . THR A 1 101 ? -11.199 11.338 19.385 1.00 84.81 101 THR A CA 1
ATOM 778 C C . THR A 1 101 ? -10.089 12.022 20.186 1.00 84.81 101 THR A C 1
ATOM 780 O O . THR A 1 101 ? -9.267 11.354 20.800 1.00 84.81 101 THR A O 1
ATOM 783 N N . ASN A 1 102 ? -10.097 13.356 20.261 1.00 84.81 102 ASN A N 1
ATOM 784 C CA . ASN A 1 102 ? -9.149 14.137 21.066 1.00 84.81 102 ASN A CA 1
ATOM 785 C C . ASN A 1 102 ? -9.355 13.999 22.588 1.00 84.81 102 ASN A C 1
ATOM 787 O O . ASN A 1 102 ? -8.566 14.535 23.362 1.00 84.81 102 ASN A O 1
ATOM 791 N N . HIS A 1 103 ? -10.417 13.324 23.029 1.00 86.44 103 HIS A N 1
ATOM 792 C CA . HIS A 1 103 ? -10.658 12.977 24.427 1.00 86.44 103 HIS A CA 1
ATOM 793 C C . HIS A 1 103 ? -10.233 11.546 24.758 1.00 86.44 103 HIS A C 1
ATOM 795 O O . HIS A 1 103 ? -10.314 11.168 25.925 1.00 86.44 103 HIS A O 1
ATOM 801 N N . ILE A 1 104 ? -9.791 10.763 23.772 1.00 88.00 104 ILE A N 1
ATOM 802 C CA . ILE A 1 104 ? -9.358 9.379 23.940 1.00 88.00 104 ILE A CA 1
ATOM 803 C C . ILE A 1 104 ? -7.832 9.337 23.894 1.00 88.00 104 ILE A C 1
ATOM 805 O O . ILE A 1 104 ? -7.207 9.763 22.926 1.00 88.00 104 ILE A O 1
ATOM 809 N N . LEU A 1 105 ? -7.234 8.797 24.947 1.00 88.44 105 LEU A N 1
ATOM 810 C CA . LEU A 1 105 ? -5.813 8.513 25.043 1.00 88.44 105 LEU A CA 1
ATOM 811 C C . LEU A 1 105 ? -5.619 7.001 24.968 1.00 88.44 105 LEU A C 1
ATOM 813 O O . LEU A 1 105 ? -6.078 6.252 25.834 1.00 88.44 105 LEU A O 1
ATOM 817 N N . TYR A 1 106 ? -4.930 6.561 23.924 1.00 87.69 106 TYR A N 1
ATOM 818 C CA . TYR A 1 106 ? -4.580 5.161 23.736 1.00 87.69 106 TYR A CA 1
ATOM 819 C C . TYR A 1 106 ? -3.347 4.808 24.569 1.00 87.69 106 TYR A C 1
ATOM 821 O O . TYR A 1 106 ? -2.390 5.577 24.630 1.00 87.69 106 TYR A O 1
ATOM 829 N N . LEU A 1 107 ? -3.389 3.647 25.227 1.00 83.69 107 LEU A N 1
ATOM 830 C CA . LEU A 1 107 ? -2.276 3.134 26.036 1.00 83.69 107 LEU A CA 1
ATOM 831 C C . LEU A 1 107 ? -1.180 2.464 25.203 1.00 83.69 107 LEU A C 1
ATOM 833 O O . LEU A 1 107 ? -0.065 2.278 25.682 1.00 83.69 107 LEU A O 1
ATOM 837 N N . GLU A 1 108 ? -1.507 2.094 23.969 1.00 80.69 108 GLU A N 1
ATOM 838 C CA . GLU A 1 108 ? -0.591 1.505 22.998 1.00 80.69 108 GLU A CA 1
ATOM 839 C C . GLU A 1 108 ? -0.346 2.494 21.851 1.00 80.69 108 GLU A C 1
ATOM 841 O O . GLU A 1 108 ? -1.184 3.355 21.568 1.00 80.69 108 GLU A O 1
ATOM 846 N N . GLU A 1 109 ? 0.796 2.359 21.165 1.00 80.62 109 GLU A N 1
ATOM 847 C CA . GLU A 1 109 ? 1.029 3.077 19.908 1.00 80.62 109 GLU A CA 1
ATOM 848 C C . GLU A 1 109 ? -0.073 2.703 18.910 1.00 80.62 109 GLU A C 1
ATOM 850 O O . GLU A 1 109 ? -0.413 1.526 18.744 1.00 80.62 109 GLU A O 1
ATOM 855 N N . LEU A 1 110 ? -0.636 3.713 18.244 1.00 80.25 110 LEU A N 1
ATOM 856 C CA . LEU A 1 110 ? -1.703 3.490 17.280 1.00 80.25 110 LEU A CA 1
ATOM 857 C C . LEU A 1 110 ? -1.224 2.542 16.171 1.00 80.25 110 LEU A C 1
ATOM 859 O O . LEU A 1 110 ? -0.135 2.729 15.614 1.00 80.25 110 LEU A O 1
ATOM 863 N N . PRO A 1 111 ? -2.028 1.528 15.820 1.00 81.06 111 PRO A N 1
ATOM 864 C CA . PRO A 1 111 ? -1.636 0.558 14.826 1.00 81.06 111 PRO A CA 1
ATOM 865 C C . PRO A 1 111 ? -1.462 1.228 13.471 1.00 81.06 111 PRO A C 1
ATOM 867 O O . PRO A 1 111 ? -2.359 1.893 12.951 1.00 81.06 111 PRO A O 1
ATOM 870 N N . LYS A 1 112 ? -0.287 1.016 12.883 1.00 85.00 112 LYS A N 1
ATOM 871 C CA . LYS A 1 112 ? 0.039 1.522 11.552 1.00 85.00 112 LYS A CA 1
ATOM 872 C C . LYS A 1 112 ? -0.722 0.713 10.509 1.00 85.00 112 LYS A C 1
ATOM 874 O O . LYS A 1 112 ? -0.683 -0.518 10.521 1.00 85.00 112 LYS A O 1
ATOM 879 N N . THR A 1 113 ? -1.391 1.414 9.602 1.00 91.06 113 THR A N 1
ATOM 880 C CA . THR A 1 113 ? -2.027 0.808 8.433 1.00 91.06 113 THR A CA 1
ATOM 881 C C . THR A 1 113 ? -0.970 0.191 7.516 1.00 91.06 113 THR A C 1
ATOM 883 O O . THR A 1 113 ? 0.106 0.764 7.301 1.00 91.06 113 THR A O 1
ATOM 886 N N . LYS A 1 114 ? -1.288 -0.982 6.969 1.00 94.31 114 LYS A N 1
ATOM 887 C CA . LYS A 1 114 ? -0.512 -1.656 5.929 1.00 94.31 114 LYS A CA 1
ATOM 888 C C . LYS A 1 114 ? -1.405 -1.977 4.739 1.00 94.31 114 LYS A C 1
ATOM 890 O O . LYS A 1 114 ? -2.588 -2.267 4.902 1.00 94.31 114 LYS A O 1
ATOM 895 N N . PHE A 1 115 ? -0.815 -1.972 3.556 1.00 95.94 115 PHE A N 1
ATOM 896 C CA . PHE A 1 115 ? -1.469 -2.325 2.307 1.00 95.94 115 PHE A CA 1
ATOM 897 C C . PHE A 1 115 ? -0.837 -3.592 1.752 1.00 95.94 115 PHE A C 1
ATOM 899 O O . PHE A 1 115 ? 0.386 -3.728 1.717 1.00 95.94 115 PHE A O 1
ATOM 906 N N . TYR A 1 116 ? -1.687 -4.522 1.337 1.00 96.69 116 TYR A N 1
ATOM 907 C CA . TYR A 1 116 ? -1.297 -5.814 0.801 1.00 96.69 116 TYR A CA 1
ATOM 908 C C . TYR A 1 116 ? -1.747 -5.914 -0.645 1.00 96.69 116 TYR A C 1
ATOM 910 O O . TYR A 1 116 ? -2.940 -5.786 -0.917 1.00 96.69 116 TYR A O 1
ATOM 918 N N . VAL A 1 117 ? -0.812 -6.160 -1.556 1.00 97.19 117 VAL A N 1
ATOM 919 C CA . VAL A 1 117 ? -1.115 -6.376 -2.972 1.00 97.19 117 VAL A CA 1
ATOM 920 C C . VAL A 1 117 ? -0.907 -7.839 -3.298 1.00 97.19 117 VAL A C 1
ATOM 922 O O . VAL A 1 117 ? 0.179 -8.379 -3.091 1.00 97.19 117 VAL A O 1
ATOM 925 N N . ASN A 1 118 ? -1.947 -8.481 -3.807 1.00 97.56 118 ASN A N 1
ATOM 926 C CA . ASN A 1 118 ? -1.876 -9.852 -4.270 1.00 97.56 118 ASN A CA 1
ATOM 927 C C . ASN A 1 118 ? -2.240 -9.939 -5.748 1.00 97.56 118 ASN A C 1
ATOM 929 O O . ASN A 1 118 ? -3.085 -9.189 -6.237 1.00 97.56 118 ASN A O 1
ATOM 933 N N . PHE A 1 119 ? -1.637 -10.903 -6.430 1.00 97.31 119 PHE A N 1
ATOM 934 C CA . PHE A 1 119 ? -1.956 -11.234 -7.809 1.00 97.31 119 PHE A CA 1
ATOM 935 C C . PHE A 1 119 ? -2.407 -12.686 -7.875 1.00 97.31 119 PHE A C 1
ATOM 937 O O . PHE A 1 119 ? -1.836 -13.560 -7.226 1.00 97.31 119 PHE A O 1
ATOM 944 N N . THR A 1 120 ? -3.417 -12.943 -8.690 1.00 97.12 120 THR A N 1
ATOM 945 C CA . THR A 1 120 ? -3.720 -14.278 -9.197 1.00 97.12 120 THR A CA 1
ATOM 946 C C . THR A 1 120 ? -3.277 -14.286 -10.647 1.00 97.12 120 THR A C 1
ATOM 948 O O . THR A 1 120 ? -3.684 -13.414 -11.419 1.00 97.12 120 THR A O 1
ATOM 951 N N . TYR A 1 121 ? -2.370 -15.196 -10.983 1.00 95.69 121 TYR A N 1
ATOM 952 C CA . TYR A 1 121 ? -1.727 -15.236 -12.287 1.00 95.69 121 TYR A CA 1
ATOM 953 C C . TYR A 1 121 ? -1.274 -16.651 -12.635 1.00 95.69 121 TYR A C 1
ATOM 955 O O . TYR A 1 121 ? -1.010 -17.460 -11.745 1.00 95.69 121 TYR A O 1
ATOM 963 N N . ASP A 1 122 ? -1.122 -16.888 -13.933 1.00 95.81 122 ASP A N 1
ATOM 964 C CA . ASP A 1 122 ? -0.440 -18.045 -14.497 1.00 95.81 122 ASP A CA 1
ATOM 965 C C . ASP A 1 122 ? 0.868 -17.574 -15.145 1.00 95.81 122 ASP A C 1
ATOM 967 O O . ASP A 1 122 ? 0.892 -16.547 -15.827 1.00 95.81 122 ASP A O 1
ATOM 971 N N . ALA A 1 123 ? 1.958 -18.302 -14.916 1.00 93.56 123 ALA A N 1
ATOM 972 C CA . ALA A 1 123 ? 3.270 -18.032 -15.502 1.00 93.56 123 ALA A CA 1
ATOM 973 C C . ALA A 1 123 ? 4.013 -19.348 -15.760 1.00 93.56 123 ALA A C 1
ATOM 975 O O . ALA A 1 123 ? 3.674 -20.391 -15.190 1.00 93.56 123 ALA A O 1
ATOM 976 N N . LEU A 1 124 ? 5.043 -19.307 -16.606 1.00 92.31 124 LEU A N 1
ATOM 977 C CA . LEU A 1 124 ? 5.937 -20.453 -16.775 1.00 92.31 124 LEU A CA 1
ATOM 978 C C . LEU A 1 124 ? 6.776 -20.669 -15.503 1.00 92.31 124 LEU A C 1
ATOM 980 O O . LEU A 1 124 ? 7.116 -19.719 -14.805 1.00 92.31 124 LEU A O 1
ATOM 984 N N . HIS A 1 125 ? 7.123 -21.926 -15.203 1.00 80.56 125 HIS A N 1
ATOM 985 C CA . HIS A 1 125 ? 7.737 -22.309 -13.921 1.00 80.56 125 HIS A CA 1
ATOM 986 C C . HIS A 1 125 ? 9.081 -21.613 -13.635 1.00 80.56 125 HIS A C 1
ATOM 988 O O . HIS A 1 125 ? 9.372 -21.300 -12.485 1.00 80.56 125 HIS A O 1
ATOM 994 N N . ASP A 1 126 ? 9.853 -21.324 -14.684 1.00 86.00 126 ASP A N 1
ATOM 995 C CA . ASP A 1 126 ? 11.190 -20.722 -14.585 1.00 86.00 126 ASP A CA 1
ATOM 996 C C . ASP A 1 126 ? 11.198 -19.227 -14.954 1.00 86.00 126 ASP A C 1
ATOM 998 O O . ASP A 1 126 ? 12.250 -18.631 -15.196 1.00 86.00 126 ASP A O 1
ATOM 1002 N N . GLU A 1 127 ? 10.022 -18.608 -15.051 1.00 88.12 127 GLU A N 1
ATOM 1003 C CA . GLU A 1 127 ? 9.913 -17.210 -15.431 1.00 88.12 127 GLU A CA 1
ATOM 1004 C C . GLU A 1 127 ? 10.282 -16.268 -14.280 1.00 88.12 127 GLU A C 1
ATOM 1006 O O . GLU A 1 127 ? 9.737 -16.341 -13.177 1.00 88.12 127 GLU A O 1
ATOM 1011 N N . ILE A 1 128 ? 11.177 -15.317 -14.558 1.00 91.69 128 ILE A N 1
ATOM 1012 C CA . ILE A 1 128 ? 11.472 -14.229 -13.628 1.00 91.69 128 ILE A CA 1
ATOM 1013 C C . ILE A 1 128 ? 10.397 -13.159 -13.787 1.00 91.69 128 ILE A C 1
ATOM 1015 O O . ILE A 1 128 ? 10.334 -12.464 -14.803 1.00 91.69 128 ILE A O 1
ATOM 1019 N N . LEU A 1 129 ? 9.574 -13.017 -12.755 1.00 94.81 129 LEU A N 1
ATOM 1020 C CA . LEU A 1 129 ? 8.529 -12.006 -12.688 1.00 94.81 129 LEU A CA 1
ATOM 1021 C C . LEU A 1 129 ? 9.025 -10.751 -11.976 1.00 94.81 129 LEU A C 1
ATOM 1023 O O . LEU A 1 129 ? 9.835 -10.812 -11.048 1.00 94.81 129 LEU A O 1
ATOM 1027 N N . TYR A 1 130 ? 8.485 -9.611 -12.385 1.00 94.94 130 TYR A N 1
ATOM 1028 C CA . TYR A 1 130 ? 8.756 -8.310 -11.786 1.00 94.94 130 TYR A CA 1
ATOM 1029 C C . TYR A 1 130 ? 7.446 -7.648 -11.387 1.00 94.94 130 TYR A C 1
ATOM 1031 O O . TYR A 1 130 ? 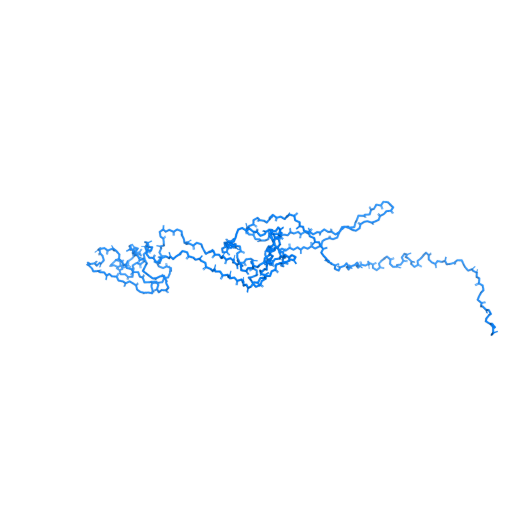6.444 -7.775 -12.083 1.00 94.94 130 TYR A O 1
ATOM 1039 N N . VAL A 1 131 ? 7.450 -6.900 -10.290 1.00 95.06 131 VAL A N 1
ATOM 1040 C CA . VAL A 1 131 ? 6.380 -5.949 -9.991 1.00 95.06 131 VAL A CA 1
ATOM 1041 C C . VAL A 1 131 ? 6.840 -4.556 -10.401 1.00 95.06 131 VAL A C 1
ATOM 1043 O O . VAL A 1 131 ? 7.955 -4.148 -10.064 1.00 95.06 131 VAL A O 1
ATOM 1046 N N . SER A 1 132 ? 5.980 -3.839 -11.123 1.00 94.19 132 SER A N 1
ATOM 1047 C CA . SER A 1 132 ? 6.182 -2.437 -11.476 1.00 94.19 132 SER A CA 1
ATOM 1048 C C . SER A 1 132 ? 5.102 -1.551 -10.868 1.00 94.19 132 SER A C 1
ATOM 1050 O O . SER A 1 132 ? 3.956 -1.975 -10.728 1.00 94.19 132 SER A O 1
ATOM 1052 N N . TYR A 1 133 ? 5.474 -0.337 -10.468 1.00 94.12 133 TYR A N 1
ATOM 1053 C CA . TYR A 1 133 ? 4.553 0.710 -10.034 1.00 94.12 133 TYR A CA 1
ATOM 1054 C C . TYR A 1 133 ? 5.202 2.094 -10.099 1.00 94.12 133 TYR A C 1
ATOM 1056 O O . TYR A 1 133 ? 6.419 2.255 -9.982 1.00 94.12 133 TYR A O 1
ATOM 1064 N N . LEU A 1 134 ? 4.377 3.128 -10.252 1.00 91.56 134 LEU A N 1
ATOM 1065 C CA . LEU A 1 134 ? 4.817 4.517 -10.274 1.00 91.56 134 LEU A CA 1
ATOM 1066 C C . LEU A 1 134 ? 4.883 5.105 -8.860 1.00 91.56 134 LEU A C 1
ATOM 1068 O O . LEU A 1 134 ? 3.947 4.973 -8.067 1.00 91.56 134 LEU A O 1
ATOM 1072 N N . ARG A 1 135 ? 5.967 5.836 -8.586 1.00 90.62 135 ARG A N 1
ATOM 1073 C CA . ARG A 1 135 ? 6.192 6.584 -7.345 1.00 90.62 135 ARG A CA 1
ATOM 1074 C C . ARG A 1 135 ? 6.230 8.096 -7.559 1.00 90.62 135 ARG A C 1
ATOM 1076 O O . ARG A 1 135 ? 6.789 8.575 -8.550 1.00 90.62 135 ARG A O 1
ATOM 1083 N N . TYR A 1 136 ? 5.660 8.854 -6.621 1.00 88.81 136 TYR A N 1
ATOM 1084 C CA . TYR A 1 136 ? 5.637 10.327 -6.635 1.00 88.81 136 TYR A CA 1
ATOM 1085 C C . TYR A 1 136 ? 6.868 10.971 -5.988 1.00 88.81 136 TYR A C 1
ATOM 1087 O O . TYR A 1 136 ? 7.243 12.080 -6.360 1.00 88.81 136 TYR A O 1
ATOM 1095 N N . ASP A 1 137 ? 7.493 10.287 -5.035 1.00 87.50 137 ASP A N 1
ATOM 1096 C CA . ASP A 1 137 ? 8.637 10.778 -4.261 1.00 87.50 137 ASP A CA 1
ATOM 1097 C C . ASP A 1 137 ? 9.986 10.597 -4.970 1.00 87.50 137 ASP A C 1
ATOM 1099 O O . ASP A 1 137 ? 11.000 11.166 -4.564 1.00 87.50 137 ASP A O 1
ATOM 1103 N N . LEU A 1 138 ? 9.986 9.841 -6.066 1.00 85.81 138 LEU A N 1
ATOM 1104 C CA . LEU A 1 138 ? 11.120 9.696 -6.960 1.00 85.81 138 LEU A CA 1
ATOM 1105 C C . LEU A 1 138 ? 11.000 10.674 -8.128 1.00 85.81 138 LEU A C 1
ATOM 1107 O O . LEU A 1 138 ? 10.117 10.575 -8.988 1.00 85.81 138 LEU A O 1
ATOM 1111 N N . ASN A 1 139 ? 11.936 11.617 -8.152 1.00 79.88 139 ASN A N 1
ATOM 1112 C CA . ASN A 1 139 ? 12.064 12.632 -9.183 1.00 79.88 139 ASN A CA 1
ATOM 1113 C C . ASN A 1 139 ? 13.401 12.459 -9.899 1.00 79.88 139 ASN A C 1
ATOM 1115 O O . ASN A 1 139 ? 14.430 12.249 -9.259 1.00 79.88 139 ASN A O 1
ATOM 1119 N N . TRP A 1 140 ? 13.410 12.586 -11.223 1.00 76.44 140 TRP A N 1
ATOM 1120 C CA . TRP A 1 140 ? 14.652 12.632 -11.984 1.00 76.44 140 TRP A CA 1
ATOM 1121 C C . TRP A 1 140 ? 14.696 13.858 -12.881 1.00 76.44 140 TRP A C 1
ATOM 1123 O O . TRP A 1 140 ? 13.671 14.344 -13.361 1.00 76.44 140 TRP A O 1
ATOM 1133 N N . ILE A 1 141 ? 15.910 14.333 -13.133 1.00 75.69 141 ILE A N 1
ATOM 1134 C CA . ILE A 1 141 ? 16.194 15.272 -14.213 1.00 75.69 141 ILE A CA 1
ATOM 1135 C C . ILE A 1 141 ? 17.331 14.715 -15.061 1.00 75.69 141 ILE A C 1
ATOM 1137 O O . ILE A 1 141 ? 18.302 14.168 -14.530 1.00 75.69 141 ILE A O 1
ATOM 1141 N N . THR A 1 142 ? 17.222 14.878 -16.374 1.00 74.38 142 THR A N 1
ATOM 1142 C CA . THR A 1 142 ? 18.328 14.600 -17.289 1.00 74.38 142 THR A CA 1
ATOM 1143 C C . THR A 1 142 ? 19.225 15.828 -17.343 1.00 74.38 142 THR A C 1
ATOM 1145 O O . THR A 1 142 ? 18.776 16.921 -17.690 1.00 74.38 142 THR A O 1
ATOM 1148 N N . ARG A 1 143 ? 20.497 15.662 -16.987 1.00 76.69 143 ARG A N 1
ATOM 1149 C CA . ARG A 1 143 ? 21.543 16.666 -17.179 1.00 76.69 143 ARG A CA 1
ATOM 1150 C C . ARG A 1 143 ? 22.440 16.214 -18.319 1.00 76.69 143 ARG A C 1
ATOM 1152 O O . ARG A 1 143 ? 22.805 15.047 -18.381 1.00 76.69 143 ARG A O 1
ATOM 1159 N N . TYR A 1 144 ? 22.826 17.145 -19.178 1.00 79.56 144 TYR A N 1
ATOM 1160 C CA . TYR A 1 144 ? 23.831 16.895 -20.201 1.00 79.56 144 TYR A CA 1
ATOM 1161 C C . TYR A 1 144 ? 25.144 17.564 -19.802 1.00 79.56 144 TYR A C 1
ATOM 1163 O O . TYR A 1 144 ? 25.150 18.727 -19.393 1.00 79.56 144 TYR A O 1
ATOM 1171 N N . GLU A 1 145 ? 26.245 16.833 -19.911 1.00 84.06 145 GLU A N 1
ATOM 1172 C CA . GLU A 1 145 ? 27.599 17.347 -19.718 1.00 84.06 145 GLU A CA 1
ATOM 1173 C C . GLU A 1 145 ? 28.344 17.258 -21.051 1.00 84.06 145 GLU A C 1
ATOM 1175 O O . GLU A 1 145 ? 28.514 16.173 -21.606 1.00 84.06 145 GLU A O 1
ATOM 1180 N N . LEU A 1 146 ? 28.719 18.418 -21.602 1.00 83.94 146 LEU A N 1
ATOM 1181 C CA . LEU A 1 146 ? 29.527 18.517 -22.814 1.00 83.94 146 LEU A CA 1
ATOM 1182 C C . LEU A 1 146 ? 30.997 18.590 -22.409 1.00 83.94 146 LEU A C 1
ATOM 1184 O O . LEU A 1 146 ? 31.450 19.613 -21.897 1.00 83.94 146 LEU A O 1
ATOM 1188 N N . ASN A 1 147 ? 31.725 17.512 -22.663 1.00 84.88 147 ASN A N 1
ATOM 1189 C CA . ASN A 1 147 ? 33.162 17.448 -22.466 1.00 84.88 147 ASN A CA 1
ATOM 1190 C C . ASN A 1 147 ? 33.851 17.808 -23.782 1.00 84.88 147 ASN A C 1
ATOM 1192 O O . ASN A 1 147 ? 33.613 17.167 -24.807 1.00 84.88 147 ASN A O 1
ATOM 1196 N N . LEU A 1 148 ? 34.667 18.860 -23.749 1.00 84.94 148 LEU A N 1
ATOM 1197 C CA . LEU A 1 148 ? 35.477 19.305 -24.877 1.00 84.94 148 LEU A CA 1
ATOM 1198 C C . LEU A 1 148 ? 36.908 18.814 -24.655 1.00 84.94 148 LEU A C 1
ATOM 1200 O O . LEU A 1 148 ? 37.542 19.190 -23.671 1.00 84.94 148 LEU A O 1
ATOM 1204 N N . TYR A 1 149 ? 37.384 17.968 -25.556 1.00 86.19 149 TYR A N 1
ATOM 1205 C CA . TYR A 1 149 ? 38.773 17.539 -25.663 1.00 86.19 149 TYR A CA 1
ATOM 1206 C C . TYR A 1 149 ? 39.387 18.186 -26.906 1.00 86.19 149 TYR A C 1
ATOM 1208 O O . TYR A 1 149 ? 38.652 18.635 -27.786 1.00 86.19 149 TYR A O 1
ATOM 1216 N N . ASP A 1 150 ? 40.717 18.199 -26.994 1.00 84.12 150 ASP A N 1
ATOM 1217 C CA . ASP A 1 150 ? 41.444 18.910 -28.057 1.00 84.12 150 ASP A CA 1
ATOM 1218 C C . ASP A 1 150 ? 40.957 18.537 -29.474 1.00 84.12 150 ASP A C 1
ATOM 1220 O O . ASP A 1 150 ? 40.786 19.420 -30.313 1.00 84.12 150 ASP A O 1
ATOM 1224 N N . ASP A 1 151 ? 40.601 17.264 -29.696 1.00 89.62 151 ASP A N 1
ATOM 1225 C CA . ASP A 1 151 ? 40.180 16.753 -31.011 1.00 89.62 151 ASP A CA 1
ATOM 1226 C C . ASP A 1 151 ? 38.734 16.223 -31.050 1.00 89.62 151 ASP A C 1
ATOM 1228 O O . ASP A 1 151 ? 38.239 15.814 -32.103 1.00 89.62 151 ASP A O 1
ATOM 1232 N N . THR A 1 152 ? 38.039 16.166 -29.908 1.00 85.81 152 THR A N 1
ATOM 1233 C CA . THR A 1 152 ? 36.706 15.546 -29.824 1.00 85.81 152 THR A CA 1
ATOM 1234 C C . THR A 1 152 ? 35.790 16.268 -28.849 1.00 85.81 152 THR A C 1
ATOM 1236 O O . THR A 1 152 ? 36.221 16.850 -27.859 1.00 85.81 152 THR A O 1
ATOM 1239 N N . SER A 1 153 ? 34.485 16.195 -29.104 1.00 82.88 153 SER A N 1
ATOM 1240 C CA . SER A 1 153 ? 33.472 16.621 -28.141 1.00 82.88 153 SER A CA 1
ATOM 1241 C C . SER A 1 153 ? 32.566 15.445 -27.802 1.00 82.88 153 SER A C 1
ATOM 1243 O O . SER A 1 153 ? 32.121 14.717 -28.689 1.00 82.88 153 SER A O 1
ATOM 1245 N N . VAL A 1 154 ? 32.321 15.238 -26.509 1.00 86.56 154 VAL A N 1
ATOM 1246 C CA . VAL A 1 154 ? 31.491 14.144 -25.998 1.00 86.56 154 VAL A CA 1
ATOM 1247 C C . VAL A 1 154 ? 30.364 14.736 -25.168 1.00 86.56 154 VAL A C 1
ATOM 1249 O O . VAL A 1 154 ? 30.604 15.350 -24.130 1.00 86.56 154 VAL A O 1
ATOM 1252 N N . LEU A 1 155 ? 29.125 14.542 -25.617 1.00 81.06 155 LEU A N 1
ATOM 1253 C CA . LEU A 1 155 ? 27.932 14.896 -24.854 1.00 81.06 155 LEU A CA 1
ATOM 1254 C C . LEU A 1 155 ? 27.464 13.675 -24.058 1.00 81.06 155 LEU A C 1
ATOM 1256 O O . LEU A 1 155 ? 27.036 12.681 -24.638 1.00 81.06 155 LEU A O 1
ATOM 1260 N N . THR A 1 156 ? 27.528 13.756 -22.732 1.00 82.75 156 THR A N 1
ATOM 1261 C CA . THR A 1 156 ? 27.099 12.679 -21.828 1.00 82.75 156 THR A CA 1
ATOM 1262 C C . THR A 1 156 ? 25.763 13.038 -21.192 1.00 82.75 156 THR A C 1
ATOM 1264 O O . THR A 1 156 ? 25.631 14.106 -20.596 1.00 82.75 156 THR A O 1
ATOM 1267 N N . ALA A 1 157 ? 24.770 12.155 -21.301 1.00 78.25 157 ALA A N 1
ATOM 1268 C CA . ALA A 1 157 ? 23.510 12.281 -20.575 1.00 78.25 157 ALA A CA 1
ATOM 1269 C C . ALA A 1 157 ? 23.624 11.610 -19.198 1.00 78.25 157 ALA A C 1
ATOM 1271 O O . ALA A 1 157 ? 24.064 10.468 -19.087 1.00 78.25 157 ALA A O 1
ATOM 1272 N N . ILE A 1 158 ? 23.211 12.318 -18.150 1.00 78.50 158 ILE A N 1
ATOM 1273 C CA . ILE A 1 158 ? 23.277 11.881 -16.756 1.00 78.50 158 ILE A CA 1
ATOM 1274 C C . ILE A 1 158 ? 21.884 12.005 -16.144 1.00 78.50 158 ILE A C 1
ATOM 1276 O O . ILE A 1 158 ? 21.283 13.082 -16.157 1.00 78.50 158 ILE A O 1
ATOM 1280 N N . ALA A 1 159 ? 21.378 10.921 -15.559 1.00 76.38 159 ALA A N 1
ATOM 1281 C CA . ALA A 1 159 ? 20.157 10.951 -14.764 1.00 76.38 159 ALA A CA 1
ATOM 1282 C C . ALA A 1 159 ? 20.503 11.364 -13.331 1.00 76.38 159 ALA A C 1
ATOM 1284 O O . ALA A 1 159 ? 21.183 10.634 -12.611 1.00 76.38 159 ALA A O 1
ATOM 1285 N N . LYS A 1 160 ? 20.023 12.529 -12.892 1.00 77.88 160 LYS A N 1
ATOM 1286 C CA . LYS A 1 160 ? 20.098 12.926 -11.484 1.00 77.88 160 LYS A CA 1
ATOM 1287 C C . LYS A 1 160 ? 18.793 12.540 -10.803 1.00 77.88 160 LYS A C 1
ATOM 1289 O O . LYS A 1 160 ? 17.777 13.202 -11.005 1.00 77.88 160 LYS A O 1
ATOM 1294 N N . ILE A 1 161 ? 18.841 11.475 -10.009 1.00 79.19 161 ILE A N 1
ATOM 1295 C CA . ILE A 1 161 ? 17.691 10.953 -9.268 1.00 79.19 161 ILE A CA 1
ATOM 1296 C C . ILE A 1 161 ? 17.694 11.562 -7.867 1.00 79.19 161 ILE A C 1
ATOM 1298 O O . ILE A 1 161 ? 18.712 11.557 -7.175 1.00 79.19 161 ILE A O 1
ATOM 1302 N N . ARG A 1 162 ? 16.551 12.104 -7.458 1.00 82.88 162 ARG A N 1
ATOM 1303 C CA . ARG A 1 162 ? 16.290 12.612 -6.116 1.00 82.88 162 ARG A CA 1
ATOM 1304 C C . ARG A 1 162 ? 15.165 11.791 -5.502 1.00 82.88 162 ARG A C 1
ATOM 1306 O O . ARG A 1 162 ? 14.135 11.572 -6.137 1.00 82.88 162 ARG A O 1
ATOM 1313 N N . ASN A 1 163 ? 15.391 11.353 -4.273 1.00 85.06 163 ASN A N 1
ATOM 1314 C CA . ASN A 1 163 ? 14.388 10.718 -3.440 1.00 85.06 163 ASN A CA 1
ATOM 1315 C C . ASN A 1 163 ? 13.943 11.731 -2.386 1.00 85.06 163 ASN A C 1
ATOM 1317 O O . ASN A 1 163 ? 14.710 12.047 -1.481 1.00 85.06 163 ASN A O 1
ATOM 1321 N N . ASP A 1 164 ? 12.741 12.268 -2.561 1.00 84.62 164 ASP A N 1
ATOM 1322 C CA . ASP A 1 164 ? 12.122 13.217 -1.632 1.00 84.62 164 ASP A CA 1
ATOM 1323 C C . ASP A 1 164 ? 11.304 12.501 -0.540 1.00 84.62 164 ASP A C 1
ATOM 1325 O O . ASP A 1 164 ? 10.696 13.154 0.307 1.00 84.62 164 ASP A O 1
ATOM 1329 N N . GLY A 1 165 ? 11.267 11.165 -0.568 1.00 79.50 165 GLY A N 1
ATOM 1330 C CA . GLY A 1 165 ? 10.584 10.333 0.413 1.00 79.50 165 GLY A CA 1
ATOM 1331 C C . GLY A 1 165 ? 11.467 9.983 1.608 1.00 79.50 165 GLY A C 1
ATOM 1332 O O . GLY A 1 165 ? 12.695 9.996 1.542 1.00 79.50 165 GLY A O 1
ATOM 1333 N N . GLU A 1 166 ? 10.827 9.607 2.713 1.00 78.25 166 GLU A N 1
ATOM 1334 C CA . GLU A 1 166 ? 11.512 9.220 3.958 1.00 78.25 166 GLU A CA 1
ATOM 1335 C C . GLU A 1 166 ? 12.266 7.886 3.849 1.00 78.25 166 GLU A C 1
ATOM 1337 O O . GLU A 1 166 ? 13.128 7.571 4.670 1.00 78.25 166 GLU A O 1
ATOM 1342 N N . LEU A 1 167 ? 11.926 7.068 2.853 1.00 75.38 167 LEU A N 1
ATOM 1343 C CA . LEU A 1 167 ? 12.410 5.699 2.743 1.00 75.38 167 LEU A CA 1
ATOM 1344 C C . LEU A 1 167 ? 13.550 5.601 1.755 1.00 75.38 167 LEU A C 1
ATOM 1346 O O . LEU A 1 167 ? 13.427 6.044 0.615 1.00 75.38 167 LEU A O 1
ATOM 1350 N N . ALA A 1 168 ? 14.630 4.944 2.173 1.00 76.06 168 ALA A N 1
ATOM 1351 C CA . ALA A 1 168 ? 15.750 4.647 1.299 1.00 76.06 168 ALA A CA 1
ATOM 1352 C C . ALA A 1 168 ? 15.279 3.876 0.056 1.00 76.06 168 ALA A C 1
ATOM 1354 O O . ALA A 1 168 ? 14.489 2.933 0.144 1.00 76.06 168 ALA A O 1
ATOM 1355 N N . VAL A 1 169 ? 15.789 4.276 -1.106 1.00 73.12 169 VAL A N 1
ATOM 1356 C CA . VAL A 1 169 ? 15.545 3.592 -2.376 1.00 73.12 169 VAL A CA 1
ATOM 1357 C C . VAL A 1 169 ? 16.864 3.025 -2.865 1.00 73.12 169 VAL A C 1
ATOM 1359 O O . VAL A 1 169 ? 17.833 3.760 -3.041 1.00 73.12 169 VAL A O 1
ATOM 1362 N N . SER A 1 170 ? 16.895 1.708 -3.063 1.00 72.62 170 SER A N 1
ATOM 1363 C CA . SER A 1 170 ? 18.005 1.037 -3.730 1.00 72.62 170 SER A CA 1
ATOM 1364 C C . SER A 1 170 ? 17.740 1.027 -5.230 1.00 72.62 170 SER A C 1
ATOM 1366 O O . SER A 1 170 ? 16.675 0.599 -5.673 1.00 72.62 170 SER A O 1
ATOM 1368 N N . ILE A 1 171 ? 18.696 1.526 -6.007 1.00 69.56 171 ILE A N 1
ATOM 1369 C CA . ILE A 1 171 ? 18.599 1.604 -7.463 1.00 69.56 171 ILE A CA 1
ATOM 1370 C C . ILE A 1 171 ? 19.582 0.587 -8.032 1.00 69.56 171 ILE A C 1
ATOM 1372 O O . ILE A 1 171 ? 20.784 0.833 -8.066 1.00 69.56 171 ILE A O 1
ATOM 1376 N N . GLY A 1 172 ? 19.066 -0.569 -8.457 1.00 63.41 172 GLY A N 1
ATOM 1377 C CA . GLY A 1 172 ? 19.877 -1.597 -9.117 1.00 63.41 172 GLY A CA 1
ATOM 1378 C C . GLY A 1 172 ? 20.215 -1.245 -10.569 1.00 63.41 172 GLY A C 1
ATOM 1379 O O . GLY A 1 172 ? 21.317 -1.514 -11.036 1.00 63.41 172 GLY A O 1
ATOM 1380 N N . ARG A 1 173 ? 19.274 -0.612 -11.279 1.00 68.81 173 ARG A N 1
ATOM 1381 C CA . ARG A 1 173 ? 19.432 -0.133 -12.658 1.00 68.81 173 ARG A CA 1
ATOM 1382 C C . ARG A 1 173 ? 18.579 1.116 -12.860 1.00 68.81 173 ARG A C 1
ATOM 1384 O O . ARG A 1 173 ? 17.448 1.170 -12.388 1.00 68.81 173 ARG A O 1
ATOM 1391 N N . ALA A 1 174 ? 19.118 2.091 -13.582 1.00 67.12 174 ALA A N 1
ATOM 1392 C CA . ALA A 1 174 ? 18.386 3.248 -14.082 1.00 67.12 174 ALA A CA 1
ATOM 1393 C C . ALA A 1 174 ? 18.744 3.450 -15.555 1.00 67.12 174 ALA A C 1
ATOM 1395 O O . ALA A 1 174 ? 19.907 3.309 -15.932 1.00 67.12 174 ALA A O 1
ATOM 1396 N N . GLU A 1 175 ? 17.752 3.762 -16.381 1.00 65.81 175 GLU A N 1
ATOM 1397 C CA . GLU A 1 175 ? 17.926 3.937 -17.821 1.00 65.81 175 GLU A CA 1
ATOM 1398 C C . GLU A 1 175 ? 17.188 5.189 -18.293 1.00 65.81 175 GLU A C 1
ATOM 1400 O O . GLU A 1 175 ? 16.058 5.450 -17.882 1.00 65.81 175 GLU A O 1
ATOM 1405 N N . ILE A 1 176 ? 17.841 5.976 -19.151 1.00 67.75 176 ILE A N 1
ATOM 1406 C CA . ILE A 1 176 ? 17.223 7.117 -19.828 1.00 67.75 176 ILE A CA 1
ATOM 1407 C C . ILE A 1 176 ? 16.711 6.608 -21.172 1.00 67.75 176 ILE A C 1
ATOM 1409 O O . ILE A 1 176 ? 17.494 6.393 -22.091 1.00 67.75 176 ILE A O 1
ATOM 1413 N N . ILE A 1 177 ? 15.397 6.422 -21.281 1.00 61.62 177 ILE A N 1
ATOM 1414 C CA . ILE A 1 177 ? 14.757 5.881 -22.492 1.00 61.62 177 ILE A CA 1
ATOM 1415 C C . ILE A 1 177 ? 14.490 6.997 -23.527 1.00 61.62 177 ILE A C 1
ATOM 1417 O O . ILE A 1 177 ? 14.290 6.729 -24.709 1.00 61.62 177 ILE A O 1
ATOM 1421 N N . GLY A 1 178 ? 14.543 8.270 -23.114 1.00 56.84 178 GLY A N 1
ATOM 1422 C CA . GLY A 1 178 ? 14.414 9.417 -24.013 1.00 56.84 178 GLY A CA 1
ATOM 1423 C C . GLY A 1 178 ? 14.606 10.769 -23.323 1.00 56.84 178 GLY A C 1
ATOM 1424 O O . GLY A 1 178 ? 14.526 10.884 -22.098 1.00 56.84 178 GLY A O 1
ATOM 1425 N N . GLY A 1 179 ? 14.864 11.802 -24.124 1.00 55.09 179 GLY A N 1
ATOM 1426 C CA . GLY A 1 179 ? 14.955 13.192 -23.689 1.00 55.09 179 GLY A CA 1
ATOM 1427 C C . GLY A 1 179 ? 15.212 14.120 -24.874 1.00 55.09 179 GLY A C 1
ATOM 1428 O O . GLY A 1 179 ? 16.118 13.871 -25.665 1.00 55.09 179 GLY A O 1
ATOM 1429 N N . ASP A 1 180 ? 14.428 15.192 -24.996 1.00 52.50 180 ASP A N 1
ATOM 1430 C CA . ASP A 1 180 ? 14.648 16.191 -26.041 1.00 52.50 180 ASP A CA 1
ATOM 1431 C C . ASP A 1 180 ? 15.926 16.983 -25.741 1.00 52.50 180 ASP A C 1
ATOM 1433 O O . ASP A 1 180 ? 16.052 17.648 -24.707 1.00 52.50 180 ASP A O 1
ATOM 1437 N N . ILE A 1 181 ? 16.889 16.929 -26.660 1.00 54.91 181 ILE A N 1
ATOM 1438 C CA . ILE A 1 181 ? 18.072 17.786 -26.627 1.00 54.91 181 ILE A CA 1
ATOM 1439 C C . ILE A 1 181 ? 17.727 19.076 -27.366 1.00 54.91 181 ILE A C 1
ATOM 1441 O O . ILE A 1 181 ? 17.698 19.125 -28.593 1.00 54.91 181 ILE A O 1
ATOM 1445 N N . ASN A 1 182 ? 17.495 20.148 -26.613 1.00 51.06 182 ASN A N 1
ATOM 1446 C CA . ASN A 1 182 ? 17.333 21.486 -27.173 1.00 51.06 182 ASN A CA 1
ATOM 1447 C C . ASN A 1 182 ? 18.654 22.262 -27.048 1.00 51.06 182 ASN A C 1
ATOM 1449 O O . ASN A 1 182 ? 18.863 23.026 -26.103 1.00 51.06 182 ASN A O 1
ATOM 1453 N N . LEU A 1 183 ? 19.570 22.056 -28.000 1.00 54.34 183 LEU A N 1
ATOM 1454 C CA . LEU A 1 183 ? 20.789 22.863 -28.108 1.00 54.34 183 LEU A CA 1
ATOM 1455 C C . LEU A 1 183 ? 20.425 24.250 -28.646 1.00 54.34 183 LEU A C 1
ATOM 1457 O O . LEU A 1 183 ? 20.330 24.472 -29.853 1.00 54.34 183 LEU A O 1
ATOM 1461 N N . LYS A 1 184 ? 20.232 25.216 -27.746 1.00 54.38 184 LYS A N 1
ATOM 1462 C CA . LYS A 1 184 ? 20.170 26.627 -28.137 1.00 54.38 184 LYS A CA 1
ATOM 1463 C C . LYS A 1 184 ? 21.581 27.095 -28.480 1.00 54.38 184 LYS A C 1
ATOM 1465 O O . LYS A 1 184 ? 22.343 27.452 -27.588 1.00 54.38 184 LYS A O 1
ATOM 1470 N N . ILE A 1 185 ? 21.928 27.088 -29.767 1.00 49.84 185 ILE A N 1
ATOM 1471 C CA . ILE A 1 185 ? 23.168 27.704 -30.250 1.00 49.84 185 ILE A CA 1
ATOM 1472 C C . ILE A 1 185 ? 23.066 29.217 -29.990 1.00 49.84 185 ILE A C 1
ATOM 1474 O O . ILE A 1 185 ? 22.149 29.855 -30.520 1.00 49.84 185 ILE A O 1
ATOM 1478 N N . PRO A 1 186 ? 23.968 29.816 -29.192 1.00 46.44 186 PRO A N 1
ATOM 1479 C CA . PRO A 1 186 ? 24.013 31.262 -29.028 1.00 46.44 186 PRO A CA 1
ATOM 1480 C C . PRO A 1 186 ? 24.241 31.934 -30.387 1.00 46.44 186 PRO A C 1
ATOM 1482 O O . PRO A 1 186 ? 25.106 31.521 -31.161 1.00 46.44 186 PRO A O 1
ATOM 1485 N N . ILE A 1 187 ? 23.477 32.990 -30.676 1.00 54.34 187 ILE A N 1
ATOM 1486 C CA . ILE A 1 187 ? 23.506 33.732 -31.952 1.00 54.34 187 ILE A CA 1
ATOM 1487 C C . ILE A 1 187 ? 24.922 34.228 -32.319 1.00 54.34 187 ILE A C 1
ATOM 1489 O O . ILE A 1 187 ? 25.224 34.395 -33.499 1.00 54.34 187 ILE A O 1
ATOM 1493 N N . SER A 1 188 ? 25.822 34.366 -31.344 1.00 48.47 188 SER A N 1
ATOM 1494 C CA . SER A 1 188 ? 27.218 34.769 -31.536 1.00 48.47 188 SER A CA 1
ATOM 1495 C C . SER A 1 188 ? 28.086 33.780 -32.330 1.00 48.47 188 SER A C 1
ATOM 1497 O O . SER A 1 188 ? 29.096 34.201 -32.880 1.00 48.47 188 SER A O 1
ATOM 1499 N N . VAL A 1 189 ? 27.707 32.500 -32.463 1.00 49.88 189 VAL A N 1
ATOM 1500 C CA . VAL A 1 189 ? 28.489 31.502 -33.236 1.00 49.88 189 VAL A CA 1
ATOM 1501 C C . VAL A 1 189 ? 28.089 31.463 -34.722 1.00 49.88 189 VAL A C 1
ATOM 1503 O O . VAL A 1 189 ? 28.858 31.003 -35.566 1.00 49.88 189 VAL A O 1
ATOM 1506 N N . ARG A 1 190 ? 26.919 32.006 -35.098 1.00 41.09 190 ARG A N 1
ATOM 1507 C CA . ARG A 1 190 ? 26.489 32.054 -36.513 1.00 41.09 190 ARG A CA 1
ATOM 1508 C C . ARG A 1 190 ? 27.340 32.991 -37.373 1.00 41.09 190 ARG A C 1
ATOM 1510 O O . ARG A 1 190 ? 27.425 32.776 -38.577 1.00 41.09 190 ARG A O 1
ATOM 1517 N N . GLN A 1 191 ? 27.976 34.001 -36.780 1.00 40.50 191 GLN A N 1
ATOM 1518 C CA . GLN A 1 191 ? 28.808 34.944 -37.533 1.00 40.50 191 GLN A CA 1
ATOM 1519 C C . GLN A 1 191 ? 30.186 34.371 -37.888 1.00 40.50 191 GLN A C 1
ATOM 1521 O O . GLN A 1 191 ? 30.719 34.702 -38.941 1.00 40.50 191 GLN A O 1
ATOM 1526 N N . THR A 1 192 ? 30.741 33.449 -37.097 1.00 43.06 192 THR A N 1
ATOM 1527 C CA . THR A 1 192 ? 32.067 32.876 -37.383 1.00 43.06 192 THR A CA 1
ATOM 1528 C C . THR A 1 192 ? 32.032 31.864 -38.533 1.00 43.06 192 THR A C 1
ATOM 1530 O O . THR A 1 192 ? 32.951 31.832 -39.343 1.00 43.06 192 THR A O 1
ATOM 1533 N N . LEU A 1 193 ? 30.942 31.099 -38.676 1.00 44.34 193 LEU A N 1
ATOM 1534 C CA . LEU A 1 193 ? 30.754 30.157 -39.795 1.00 44.34 193 LEU A CA 1
ATOM 1535 C C . LEU A 1 193 ? 30.413 30.853 -41.127 1.00 44.34 193 LEU A C 1
ATOM 1537 O O . LEU A 1 193 ? 30.603 30.266 -42.187 1.00 44.34 193 LEU A O 1
ATOM 1541 N N . SER A 1 194 ? 29.952 32.107 -41.083 1.00 44.84 194 SER A N 1
ATOM 1542 C CA . SER A 1 194 ? 29.720 32.941 -42.272 1.00 44.84 194 SER A CA 1
ATOM 1543 C C . SER A 1 194 ? 31.006 33.567 -42.827 1.00 44.84 194 SER A C 1
ATOM 1545 O O . SER A 1 194 ? 31.025 33.960 -43.989 1.00 44.84 194 SER A O 1
ATOM 1547 N N . ASN A 1 195 ? 32.071 33.665 -42.023 1.00 43.97 195 ASN A N 1
ATOM 1548 C CA . ASN A 1 195 ? 33.297 34.394 -42.376 1.00 43.97 195 ASN A CA 1
ATOM 1549 C C . ASN A 1 195 ? 34.424 33.487 -42.905 1.00 43.97 195 ASN A C 1
ATOM 1551 O O . ASN A 1 195 ? 35.547 33.946 -43.094 1.00 43.97 195 ASN A O 1
ATOM 1555 N N . HIS A 1 196 ? 34.163 32.193 -43.109 1.00 43.50 196 HIS A N 1
ATOM 1556 C CA . HIS A 1 196 ? 35.119 31.238 -43.699 1.00 43.50 196 HIS A CA 1
ATOM 1557 C C . HIS A 1 196 ? 34.631 30.622 -45.017 1.00 43.50 196 HIS A C 1
ATOM 1559 O O . HIS A 1 196 ? 35.278 29.732 -45.559 1.00 43.50 196 HIS A O 1
ATOM 1565 N N . ALA A 1 197 ? 33.522 31.122 -45.566 1.00 43.22 197 ALA A N 1
ATOM 1566 C CA . ALA A 1 197 ? 33.049 30.773 -46.901 1.00 43.22 197 ALA A CA 1
ATOM 1567 C C . ALA A 1 197 ? 33.361 31.897 -47.908 1.00 43.22 197 ALA A C 1
ATOM 1569 O O . ALA A 1 197 ? 32.476 32.346 -48.629 1.00 43.22 197 ALA A O 1
ATOM 1570 N N . GLU A 1 198 ? 34.611 32.366 -47.966 1.00 41.75 198 GLU A N 1
ATOM 1571 C CA . GLU A 1 198 ? 35.103 33.029 -49.179 1.00 41.75 198 GLU A CA 1
ATOM 1572 C C . GLU A 1 198 ? 35.631 31.948 -50.124 1.00 41.75 198 GLU A C 1
ATOM 1574 O O . GLU A 1 198 ? 36.678 31.336 -49.915 1.00 41.75 198 GLU A O 1
ATOM 1579 N N . ALA A 1 199 ? 34.825 31.663 -51.143 1.00 41.41 199 ALA A N 1
ATOM 1580 C CA . ALA A 1 199 ? 35.180 30.800 -52.255 1.00 41.41 199 ALA A CA 1
ATOM 1581 C C . ALA A 1 199 ? 36.293 31.442 -53.104 1.00 41.41 199 ALA A C 1
ATOM 1583 O O . ALA A 1 199 ? 36.254 32.654 -53.326 1.00 41.41 199 ALA A O 1
ATOM 1584 N N . PRO A 1 200 ? 37.225 30.668 -53.688 1.00 38.25 200 PRO A N 1
ATOM 1585 C CA . PRO A 1 200 ? 37.958 31.157 -54.840 1.00 38.25 200 PRO A CA 1
ATOM 1586 C C . PRO A 1 200 ? 37.002 31.245 -56.039 1.00 38.25 200 PRO A C 1
ATOM 1588 O O . PRO A 1 200 ? 36.477 30.240 -56.527 1.00 38.25 200 PRO A O 1
ATOM 1591 N N . GLU A 1 201 ? 36.783 32.471 -56.513 1.00 46.50 201 GLU A N 1
ATOM 1592 C CA . GLU A 1 201 ? 36.249 32.760 -57.841 1.00 46.50 201 GLU A CA 1
ATOM 1593 C C . GLU A 1 201 ? 37.089 32.043 -58.902 1.00 46.50 201 GLU A C 1
ATOM 1595 O O . GLU A 1 201 ? 38.240 32.400 -59.1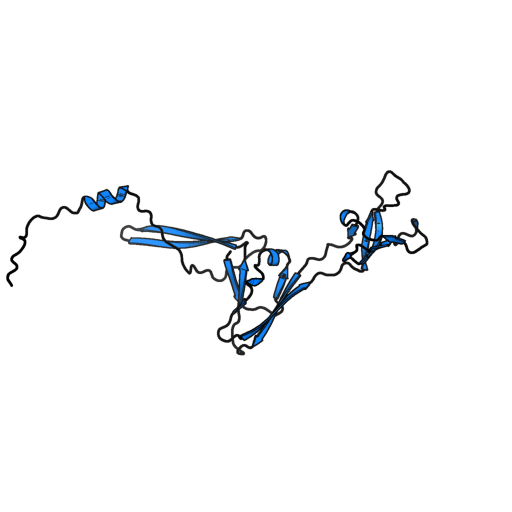51 1.00 4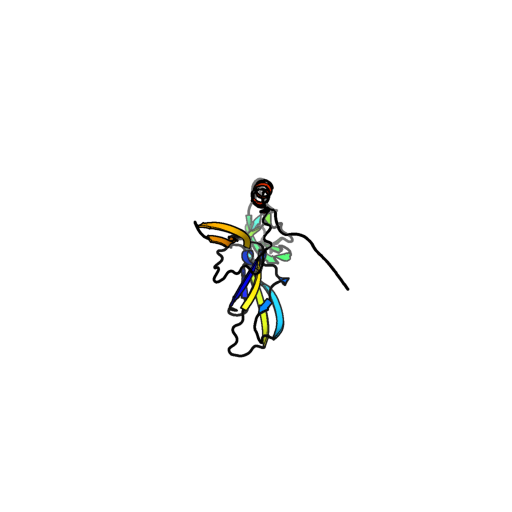6.50 201 GLU A O 1
ATOM 1600 N N . ASN A 1 202 ? 36.506 31.030 -59.535 1.00 42.41 202 ASN A N 1
ATOM 1601 C CA . ASN A 1 202 ? 36.477 30.835 -60.985 1.00 42.41 202 ASN A CA 1
ATOM 1602 C C . ASN A 1 202 ? 36.051 29.399 -61.271 1.00 42.41 202 ASN A C 1
ATOM 1604 O O . ASN A 1 202 ? 36.834 28.478 -61.073 1.00 42.41 202 ASN A O 1
ATOM 1608 N N . LEU A 1 203 ? 34.851 29.221 -61.823 1.00 34.25 203 LEU A N 1
ATOM 1609 C CA . LEU A 1 203 ? 34.624 28.337 -62.969 1.00 34.25 203 LEU A CA 1
ATOM 1610 C C . LEU A 1 203 ? 33.219 28.595 -63.530 1.00 34.25 203 LEU A C 1
ATOM 1612 O O . LEU A 1 203 ? 32.210 28.569 -62.833 1.00 34.25 203 LEU A O 1
ATOM 1616 N N . LYS A 1 204 ? 33.218 28.920 -64.823 1.00 38.25 204 LYS A N 1
ATOM 1617 C CA . LYS A 1 204 ? 32.101 29.357 -65.663 1.00 38.25 204 LYS A CA 1
ATOM 1618 C C . LYS A 1 204 ? 30.864 28.458 -65.550 1.00 38.25 204 LYS A C 1
ATOM 1620 O O . LYS A 1 204 ? 30.958 27.241 -65.682 1.00 38.25 204 LYS A O 1
ATOM 1625 N N . SER A 1 205 ? 29.698 29.088 -65.434 1.00 31.75 205 SER A N 1
ATOM 1626 C CA . SER A 1 205 ? 28.385 28.479 -65.693 1.00 31.75 205 SER A CA 1
ATOM 1627 C C . SER A 1 205 ? 28.056 28.501 -67.212 1.00 31.75 205 SER A C 1
ATOM 1629 O O . SER A 1 205 ? 28.864 28.980 -68.009 1.00 31.75 205 SER A O 1
ATOM 1631 N N . PRO A 1 206 ? 26.918 27.952 -67.672 1.00 42.53 206 PRO A N 1
ATOM 1632 C CA . PRO A 1 206 ? 26.845 26.668 -68.363 1.00 42.53 206 PRO A CA 1
ATOM 1633 C C . PRO A 1 206 ? 26.401 26.825 -69.832 1.00 42.53 206 PRO A C 1
ATOM 1635 O O . PRO A 1 206 ? 25.883 27.862 -70.242 1.00 42.53 206 PRO A O 1
ATOM 1638 N N . ARG A 1 207 ? 26.515 25.761 -70.634 1.00 29.59 207 ARG A N 1
ATOM 1639 C CA . ARG A 1 207 ? 25.695 25.611 -71.845 1.00 29.59 207 ARG A CA 1
ATOM 1640 C C . ARG A 1 207 ? 24.895 24.320 -71.758 1.00 29.59 207 ARG A C 1
ATOM 1642 O O . ARG A 1 207 ? 25.436 23.235 -71.928 1.00 29.59 207 ARG A O 1
ATOM 1649 N N . LEU A 1 208 ? 23.604 24.487 -71.495 1.00 36.88 208 LEU A N 1
ATOM 1650 C CA . LEU A 1 208 ? 22.564 23.557 -71.909 1.00 36.88 208 LEU A CA 1
ATOM 1651 C C . LEU A 1 208 ? 22.442 23.638 -73.435 1.00 36.88 208 LEU A C 1
ATOM 1653 O O . LEU A 1 208 ? 22.260 24.725 -73.985 1.00 36.88 208 LEU A O 1
ATOM 1657 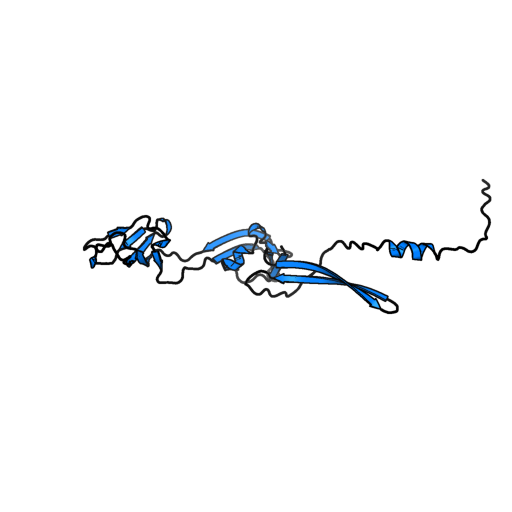N N . ALA A 1 209 ? 22.529 22.493 -74.097 1.00 37.53 209 ALA A N 1
ATOM 1658 C CA . ALA A 1 209 ? 21.925 22.263 -75.398 1.00 37.53 209 ALA A CA 1
ATOM 1659 C C . ALA A 1 209 ? 21.134 20.951 -75.296 1.00 37.53 209 ALA A C 1
ATOM 1661 O O . ALA A 1 209 ? 21.569 20.035 -74.599 1.00 37.53 209 ALA A O 1
ATOM 1662 N N . LEU A 1 210 ? 19.953 20.976 -75.916 1.00 38.19 210 LEU A N 1
ATOM 1663 C CA . LEU A 1 210 ? 18.929 19.930 -75.998 1.00 38.19 210 LEU A CA 1
ATOM 1664 C C . LEU A 1 210 ? 19.471 18.556 -76.403 1.00 38.19 210 LEU A C 1
ATOM 1666 O O . LEU A 1 210 ? 20.382 18.522 -77.261 1.00 38.19 210 LEU A O 1
#

Radius of gyration: 33.83 Å; chains: 1; bounding box: 64×57×118 Å